Protein 4LK4 (pdb70)

Radius of gyration: 20.49 Å; Cα contacts (8 Å, |Δi|>4): 858; chains: 1; bounding box: 44×46×59 Å

Structure (mmCIF, N/CA/C/O backbone):
data_4LK4
#
_entry.id   4LK4
#
_cell.length_a   121.570
_cell.length_b   121.570
_cell.length_c   71.310
_cell.angle_alpha   90.000
_cell.angle_beta   90.000
_cell.angle_gamma   90.000
#
_symmetry.space_group_name_H-M   'P 42 21 2'
#
loop_
_entity.id
_entity.type
_entity.pdbx_description
1 polymer 'VESB protease'
2 water water
#
loop_
_atom_site.group_PDB
_atom_site.id
_atom_site.type_symbol
_atom_site.label_atom_id
_atom_site.label_alt_id
_atom_site.label_comp_id
_atom_site.label_asym_id
_atom_site.label_entity_id
_atom_site.label_seq_id
_atom_site.pdbx_PDB_ins_code
_atom_site.Cartn_x
_atom_site.Cartn_y
_atom_site.Cartn_z
_atom_site.occupancy
_atom_site.B_iso_or_equiv
_atom_site.auth_seq_id
_atom_site.auth_comp_id
_atom_site.auth_asym_id
_atom_site.auth_atom_id
_atom_site.pdbx_PDB_model_num
ATOM 1 N N . ARG A 1 10 ? 42.954 15.835 -6.683 1.00 78.29 32 ARG A N 1
ATOM 2 C CA . ARG A 1 10 ? 43.258 16.725 -5.526 1.00 77.70 32 ARG A CA 1
ATOM 3 C C . ARG A 1 10 ? 42.102 17.712 -5.326 1.00 73.26 32 ARG A C 1
ATOM 4 O O . ARG A 1 10 ? 41.891 18.624 -6.118 1.00 73.06 32 ARG A O 1
ATOM 12 N N . ILE A 1 11 ? 41.340 17.506 -4.263 1.00 70.16 33 ILE A N 1
ATOM 13 C CA . ILE A 1 11 ? 40.148 18.300 -3.999 1.00 67.65 33 ILE A CA 1
ATOM 14 C C . ILE A 1 11 ? 40.586 19.551 -3.254 1.00 65.55 33 ILE A C 1
ATOM 15 O O . ILE A 1 11 ? 40.631 19.584 -2.047 1.00 62.94 33 ILE A O 1
ATOM 20 N N . ILE A 1 12 ? 40.918 20.576 -4.008 1.00 67.41 34 ILE A N 1
ATOM 21 C CA . ILE A 1 12 ? 41.615 21.747 -3.492 1.00 68.89 34 ILE A CA 1
ATOM 22 C C . ILE A 1 12 ? 40.627 22.652 -2.758 1.00 65.40 34 ILE A C 1
ATOM 23 O O . ILE A 1 12 ? 40.899 23.142 -1.666 1.00 65.80 34 ILE A O 1
ATOM 28 N N . ASN A 1 13 ? 39.470 22.851 -3.364 1.00 63.95 35 ASN A N 1
ATOM 29 C CA . ASN A 1 13 ? 38.365 23.557 -2.729 1.00 63.21 35 ASN A CA 1
ATOM 30 C C . ASN A 1 13 ? 37.388 22.506 -2.261 1.00 60.20 35 ASN A C 1
ATOM 31 O O . ASN A 1 13 ? 37.320 21.389 -2.804 1.00 63.35 35 ASN A O 1
ATOM 36 N N . GLY A 1 14 ? 36.616 22.852 -1.258 1.00 57.58 36 GLY A N 1
ATOM 37 C CA . GLY A 1 14 ? 35.619 21.921 -0.745 1.00 54.37 36 GLY A CA 1
ATOM 38 C C . GLY A 1 14 ? 34.621 21.674 -1.839 1.00 52.92 36 GLY A C 1
ATOM 39 O O . GLY A 1 14 ? 34.426 22.526 -2.702 1.00 51.39 36 GLY A O 1
ATOM 40 N N . SER A 1 15 ? 33.962 20.522 -1.763 1.00 51.01 37 SER A N 1
ATOM 41 C CA . SER A 1 15 ? 33.103 20.064 -2.825 1.00 49.49 37 SER A CA 1
ATOM 42 C C . SER A 1 15 ? 32.113 19.041 -2.272 1.00 45.96 37 SER A C 1
ATOM 43 O O . SER A 1 15 ? 32.434 18.310 -1.348 1.00 42.59 37 SER A O 1
ATOM 46 N N . ASN A 1 16 ? 30.921 18.985 -2.862 1.00 44.59 38 ASN A N 1
ATOM 47 C CA . ASN A 1 16 ? 29.941 18.001 -2.472 1.00 43.45 38 ASN A CA 1
ATOM 48 C C . ASN A 1 16 ? 30.594 16.608 -2.521 1.00 45.06 38 ASN A C 1
ATOM 49 O O . ASN A 1 16 ? 31.185 16.240 -3.503 1.00 46.67 38 ASN A O 1
ATOM 54 N N . ALA A 1 17 ? 30.536 15.847 -1.445 1.00 46.13 39 ALA A N 1
ATOM 55 C CA . ALA A 1 17 ? 31.172 14.534 -1.447 1.00 48.64 39 ALA A CA 1
ATOM 56 C C . ALA A 1 17 ? 30.405 13.521 -2.315 1.00 52.63 39 ALA A C 1
ATOM 57 O O . ALA A 1 17 ? 29.246 13.736 -2.652 1.00 50.78 39 ALA A O 1
ATOM 59 N N . ASN A 1 18 ? 31.079 12.427 -2.665 1.00 57.88 40 ASN A N 1
ATOM 60 C CA . ASN A 1 18 ? 30.431 11.242 -3.218 1.00 62.81 40 ASN A CA 1
ATOM 61 C C . ASN A 1 18 ? 30.084 10.309 -2.053 1.00 61.77 40 ASN A C 1
ATOM 62 O O . ASN A 1 18 ? 30.983 9.859 -1.352 1.00 60.35 40 ASN A O 1
ATOM 67 N N . SER A 1 19 ? 28.797 10.021 -1.854 1.00 60.99 41 SER A N 1
ATOM 68 C CA . SER A 1 19 ? 28.305 9.413 -0.589 1.00 62.15 41 SER A CA 1
ATOM 69 C C . SER A 1 19 ? 28.721 7.976 -0.351 1.00 62.52 41 SER A C 1
ATOM 70 O O . SER A 1 19 ? 28.795 7.521 0.803 1.00 61.86 41 SER A O 1
ATOM 73 N N . ALA A 1 20 ? 28.936 7.266 -1.448 1.00 61.14 42 ALA A N 1
ATOM 74 C CA . ALA A 1 20 ? 29.398 5.915 -1.405 1.00 63.22 42 ALA A CA 1
ATOM 75 C C . ALA A 1 20 ? 30.818 5.852 -0.860 1.00 63.58 42 ALA A C 1
ATOM 76 O O . ALA A 1 20 ? 31.242 4.777 -0.423 1.00 66.80 42 ALA A O 1
ATOM 78 N N . GLU A 1 21 ? 31.550 6.971 -0.877 1.00 60.63 43 GLU A N 1
ATOM 79 C CA . GLU A 1 21 ? 32.914 7.005 -0.328 1.00 61.17 43 GLU A CA 1
ATOM 80 C C . GLU A 1 21 ? 32.917 7.302 1.168 1.00 56.84 43 GLU A C 1
ATOM 81 O O . GLU A 1 21 ? 33.959 7.216 1.832 1.00 54.81 43 GLU A O 1
ATOM 87 N N . TRP A 1 22 ? 31.752 7.652 1.707 1.00 52.53 44 TRP A N 1
ATOM 88 C CA . TRP A 1 22 ? 31.666 8.009 3.113 1.00 49.00 44 TRP A CA 1
ATOM 89 C C . TRP A 1 22 ? 30.481 7.337 3.816 1.00 47.08 44 TRP A C 1
ATOM 90 O O . TRP A 1 22 ? 29.628 8.005 4.374 1.00 43.64 44 TRP A O 1
ATOM 101 N N . PRO A 1 23 ? 30.432 5.999 3.788 1.00 49.14 45 PRO A N 1
ATOM 102 C CA . PRO A 1 23 ? 29.300 5.333 4.434 1.00 49.16 45 PRO A CA 1
ATOM 103 C C . PRO A 1 23 ? 29.388 5.380 5.955 1.00 48.27 45 PRO A C 1
ATOM 104 O O . PRO A 1 23 ? 28.354 5.238 6.629 1.00 48.89 45 PRO A O 1
ATOM 108 N N . SER A 1 24 ? 30.585 5.639 6.490 1.00 47.28 46 SER A N 1
ATOM 109 C CA . SER A 1 24 ? 30.778 5.680 7.939 1.00 46.43 46 SER A CA 1
ATOM 110 C C . SER A 1 24 ? 30.727 7.078 8.557 1.00 44.26 46 SER A C 1
ATOM 111 O O . SER A 1 24 ? 30.953 7.227 9.749 1.00 44.51 46 SER A O 1
ATOM 114 N N . ILE A 1 25 ? 30.442 8.112 7.775 1.00 42.37 47 ILE A N 1
ATOM 115 C CA . ILE A 1 25 ? 30.333 9.468 8.328 1.00 40.23 47 ILE A CA 1
ATOM 116 C C . ILE A 1 25 ? 29.137 9.562 9.270 1.00 40.49 47 ILE A C 1
ATOM 117 O O . ILE A 1 25 ? 28.161 8.820 9.136 1.00 42.46 47 ILE A O 1
ATOM 122 N N . VAL A 1 26 ? 29.186 10.486 10.209 1.00 39.71 48 VAL A N 1
ATOM 123 C CA . VAL A 1 26 ? 28.054 10.675 11.105 1.00 40.64 48 VAL A CA 1
ATOM 124 C C . VAL A 1 26 ? 27.738 12.152 11.323 1.00 39.93 48 VAL A C 1
ATOM 125 O O . VAL A 1 26 ? 28.647 12.958 11.562 1.00 39.69 48 VAL A O 1
ATOM 129 N N . ALA A 1 27 ? 26.452 12.494 11.232 1.00 39.15 49 ALA A N 1
ATOM 130 C CA . ALA A 1 27 ? 25.978 13.805 11.626 1.00 37.61 49 ALA A CA 1
ATOM 131 C C . ALA A 1 27 ? 25.390 13.735 13.023 1.00 38.51 49 ALA A C 1
ATOM 132 O O . ALA A 1 27 ? 24.583 12.858 13.347 1.00 38.05 49 ALA A O 1
ATOM 134 N N . LEU A 1 28 ? 25.809 14.661 13.856 1.00 39.68 50 LEU A N 1
ATOM 135 C CA . LEU A 1 28 ? 25.254 14.787 15.197 1.00 42.23 50 LEU A CA 1
ATOM 136 C C . LEU A 1 28 ? 24.178 15.865 15.170 1.00 42.03 50 LEU A C 1
ATOM 137 O O . LEU A 1 28 ? 24.426 17.003 14.751 1.00 40.14 50 LEU A O 1
ATOM 142 N N . VAL A 1 29 ? 22.973 15.507 15.590 1.00 43.31 51 VAL A N 1
ATOM 143 C CA . VAL A 1 29 ? 21.871 16.442 15.448 1.00 44.66 51 VAL A CA 1
ATOM 144 C C . VAL A 1 29 ? 21.081 16.482 16.723 1.00 46.98 51 VAL A C 1
ATOM 145 O O . VAL A 1 29 ? 21.011 15.486 17.438 1.00 48.47 51 VAL A O 1
ATOM 149 N N . LYS A 1 30 ? 20.493 17.642 16.983 1.00 47.91 52 LYS A N 1
ATOM 150 C CA . LYS A 1 30 ? 19.719 17.873 18.162 1.00 51.09 52 LYS A CA 1
ATOM 151 C C . LYS A 1 30 ? 18.497 16.978 18.128 1.00 49.61 52 LYS A C 1
ATOM 152 O O . LYS A 1 30 ? 17.827 16.885 17.107 1.00 46.71 52 LYS A O 1
ATOM 158 N N . ARG A 1 31 ? 18.213 16.322 19.259 1.00 49.95 53 ARG A N 1
ATOM 159 C CA . ARG A 1 31 ? 17.095 15.414 19.342 1.00 49.71 53 ARG A CA 1
ATOM 160 C C . ARG A 1 31 ? 15.773 16.134 19.180 1.00 50.89 53 ARG A C 1
ATOM 161 O O . ARG A 1 31 ? 15.562 17.202 19.760 1.00 50.88 53 ARG A O 1
ATOM 169 N N . GLY A 1 32 ? 14.875 15.521 18.406 1.00 52.18 54 GLY A N 1
ATOM 170 C CA . GLY A 1 32 ? 13.529 16.066 18.170 1.00 53.51 54 GLY A CA 1
ATOM 171 C C . GLY A 1 32 ? 13.509 17.13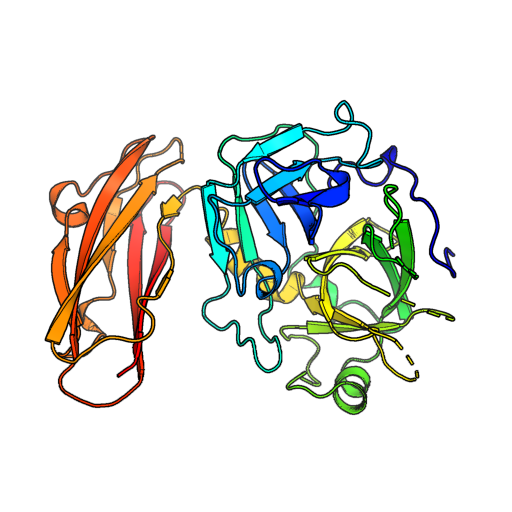4 17.085 1.00 53.22 54 GLY A C 1
ATOM 172 O O . GLY A 1 32 ? 12.452 17.650 16.744 1.00 55.52 54 GLY A O 1
ATOM 173 N N . ALA A 1 33 ? 14.670 17.492 16.544 1.00 50.94 55 ALA A N 1
ATOM 174 C CA . ALA A 1 33 ? 14.712 18.491 15.492 1.00 50.91 55 ALA A CA 1
ATOM 175 C C . ALA A 1 33 ? 14.955 17.909 14.066 1.00 49.02 55 ALA A C 1
ATOM 176 O O . ALA A 1 33 ? 15.441 16.795 13.881 1.00 47.33 55 ALA A O 1
ATOM 178 N N . ASP A 1 34 ? 14.545 18.683 13.072 1.00 51.50 56 ASP A N 1
ATOM 179 C CA . ASP A 1 34 ? 14.840 18.417 11.677 1.00 52.33 56 ASP A CA 1
ATOM 180 C C . ASP A 1 34 ? 16.366 18.249 11.539 1.00 48.94 56 ASP A C 1
ATOM 181 O O . ASP A 1 34 ? 17.145 18.976 12.152 1.00 46.66 56 ASP A O 1
ATOM 186 N N . ALA A 1 35 ? 16.788 17.261 10.760 1.00 48.37 57 ALA A N 1
ATOM 187 C CA . ALA A 1 35 ? 18.218 16.888 10.689 1.00 47.36 57 ALA A CA 1
ATOM 188 C C . ALA A 1 35 ? 19.097 18.032 10.199 1.00 46.46 57 ALA A C 1
ATOM 189 O O . ALA A 1 35 ? 20.148 18.270 10.758 1.00 46.80 57 ALA A O 1
ATOM 191 N N . TYR A 1 36 ? 18.637 18.740 9.169 1.00 46.66 58 TYR A N 1
ATOM 192 C CA . TYR A 1 36 ? 19.376 19.859 8.592 1.00 46.05 58 TYR A CA 1
ATOM 193 C C . TYR A 1 36 ? 19.454 21.054 9.552 1.00 47.17 58 TYR A C 1
ATOM 194 O O . TYR A 1 36 ? 20.540 21.588 9.762 1.00 49.03 58 TYR A O 1
ATOM 203 N N . GLN A 1 37 ? 18.317 21.476 10.105 1.00 48.89 59 GLN A N 1
ATOM 204 C CA . GLN A 1 37 ? 18.273 22.594 11.072 1.00 51.71 59 GLN A CA 1
ATOM 205 C C . GLN A 1 37 ? 19.041 22.274 12.361 1.00 50.54 59 GLN A C 1
ATOM 206 O O . GLN A 1 37 ? 19.655 23.157 12.944 1.00 50.95 59 GLN A O 1
ATOM 212 N N . GLY A 1 38 ? 18.987 21.017 12.802 1.00 48.26 60 GLY A N 1
ATOM 213 C CA . GLY A 1 38 ? 19.531 20.620 14.088 1.00 47.68 60 GLY A CA 1
ATOM 214 C C . GLY A 1 38 ? 20.960 20.108 14.053 1.00 46.24 60 GLY A C 1
ATOM 215 O O . GLY A 1 38 ? 21.524 19.802 15.085 1.00 43.98 60 GLY A O 1
ATOM 216 N N . GLN A 1 39 ? 21.563 19.979 12.872 1.00 46.98 61 GLN A N 1
ATOM 217 C CA . GLN A 1 39 ? 22.911 19.407 12.812 1.00 45.31 61 GLN A CA 1
ATOM 218 C C . GLN A 1 39 ? 23.867 20.350 13.534 1.00 43.42 61 GLN A C 1
ATOM 219 O O . GLN A 1 39 ? 23.793 21.533 13.326 1.00 43.36 61 GLN A O 1
ATOM 225 N N . PHE A 1 40 ? 24.737 19.846 14.396 1.00 41.45 62 PHE A N 1
ATOM 226 C CA . PHE A 1 40 ? 25.730 20.727 15.048 1.00 40.48 62 PHE A CA 1
ATOM 227 C C . PHE A 1 40 ? 27.154 20.190 15.020 1.00 40.57 62 PHE A C 1
ATOM 228 O O . PHE A 1 40 ? 28.070 20.923 15.300 1.00 43.38 62 PHE A O 1
ATOM 236 N N . CYS A 1 41 ? 27.365 18.926 14.713 1.00 41.48 63 CYS A N 1
ATOM 237 C CA . CYS A 1 41 ? 28.738 18.396 14.658 1.00 44.55 63 CYS A CA 1
ATOM 238 C C . CYS A 1 41 ? 28.801 17.236 13.695 1.00 41.83 63 CYS A C 1
ATOM 239 O O . CYS A 1 41 ? 27.781 16.785 13.210 1.00 40.86 63 CYS A O 1
ATOM 242 N N . GLY A 1 42 ? 30.016 16.760 13.454 1.00 39.74 64 GLY A N 1
ATOM 243 C CA . GLY A 1 42 ? 30.229 15.535 12.758 1.00 39.91 64 GLY A CA 1
ATOM 244 C C . GLY A 1 42 ? 30.809 14.438 13.627 1.00 40.60 64 GLY A C 1
ATOM 245 O O . GLY A 1 42 ? 31.121 14.640 14.812 1.00 41.33 64 GLY A O 1
ATOM 246 N N . GLY A 1 43 ? 30.917 13.250 13.035 1.00 39.52 65 GLY A N 1
ATOM 247 C CA . GLY A 1 43 ? 31.448 12.102 13.734 1.00 39.45 65 GLY A CA 1
ATOM 248 C C . GLY A 1 43 ? 31.741 11.005 12.754 1.00 39.04 65 GLY A C 1
ATOM 249 O O . GLY A 1 43 ? 31.526 11.168 11.555 1.00 38.39 65 GLY A O 1
ATOM 250 N N . SER A 1 44 ? 32.262 9.906 13.278 1.00 39.54 66 SER A N 1
ATOM 251 C CA . SER A 1 44 ? 32.514 8.707 12.504 1.00 40.33 66 SER A CA 1
ATOM 252 C C . SER A 1 44 ? 31.969 7.506 13.268 1.00 40.79 66 SER A C 1
ATOM 253 O O . SER A 1 44 ? 31.934 7.520 14.501 1.00 43.55 66 SER A O 1
ATOM 256 N N . PHE A 1 45 ? 31.495 6.490 12.554 1.00 41.37 67 PHE A N 1
ATOM 257 C CA . PHE A 1 45 ? 30.872 5.331 13.188 1.00 42.29 67 PHE A CA 1
ATOM 258 C C . PHE A 1 45 ? 31.922 4.250 13.407 1.00 43.16 67 PHE A C 1
ATOM 259 O O . PHE A 1 45 ? 32.565 3.854 12.442 1.00 43.92 67 PHE A O 1
ATOM 267 N N . LEU A 1 46 ? 32.121 3.792 14.647 1.00 43.32 68 LEU A N 1
ATOM 268 C CA . LEU A 1 46 ? 33.196 2.806 14.923 1.00 44.46 68 LEU A CA 1
ATOM 269 C C . LEU A 1 46 ? 32.723 1.360 14.879 1.00 47.08 68 LEU A C 1
ATOM 270 O O . LEU A 1 46 ? 33.531 0.436 14.907 1.00 47.86 68 LEU A O 1
ATOM 275 N N . GLY A 1 47 ? 31.412 1.160 14.797 1.00 48.71 69 GLY A N 1
ATOM 276 C CA . GLY A 1 47 ? 30.834 -0.186 14.820 1.00 50.83 69 GLY A CA 1
ATOM 277 C C . GLY A 1 47 ? 30.006 -0.359 16.086 1.00 51.71 69 GLY A C 1
ATOM 278 O O . GLY A 1 47 ? 30.227 0.330 17.112 1.00 50.46 69 GLY A O 1
ATOM 279 N N . GLY A 1 48 ? 29.033 -1.264 16.006 1.00 52.90 70 GLY A N 1
ATOM 280 C CA . GLY A 1 48 ? 28.187 -1.576 17.148 1.00 53.22 70 GLY A C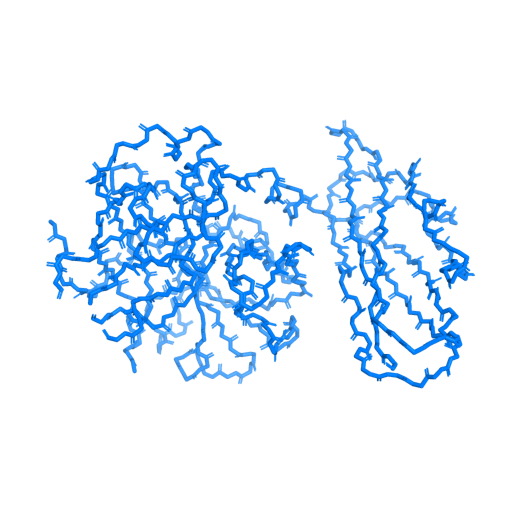A 1
ATOM 281 C C . GLY A 1 48 ? 27.384 -0.366 17.478 1.00 51.11 70 GLY A C 1
ATOM 282 O O . GLY A 1 48 ? 26.642 0.095 16.664 1.00 50.87 70 GLY A O 1
ATOM 283 N N . ARG A 1 49 ? 27.562 0.171 18.666 1.00 51.42 71 ARG A N 1
ATOM 284 C CA . ARG A 1 49 ? 26.798 1.330 19.078 1.00 51.26 71 ARG A CA 1
ATOM 285 C C . ARG A 1 49 ? 27.684 2.547 19.374 1.00 49.20 71 ARG A C 1
ATOM 286 O O . ARG A 1 49 ? 27.284 3.419 20.126 1.00 48.96 71 ARG A O 1
ATOM 294 N N . TYR A 1 50 ? 28.849 2.651 18.731 1.00 47.88 72 TYR A N 1
ATOM 295 C CA . TYR A 1 50 ? 29.772 3.720 19.074 1.00 45.74 72 TYR A CA 1
ATOM 296 C C . TYR A 1 50 ? 30.141 4.639 17.935 1.00 44.43 72 TYR A C 1
ATOM 297 O O . TYR A 1 50 ? 30.419 4.207 16.817 1.00 44.82 72 TYR A O 1
ATOM 306 N N . VAL A 1 51 ? 30.175 5.924 18.268 1.00 43.11 73 VAL A N 1
ATOM 307 C CA . VAL A 1 51 ? 30.550 6.990 17.372 1.00 41.78 73 VAL A CA 1
ATOM 308 C C . VAL A 1 51 ? 31.708 7.785 17.976 1.00 40.57 73 VAL A C 1
ATOM 309 O O . VAL A 1 51 ? 31.731 8.054 19.175 1.00 41.16 73 VAL A O 1
ATOM 313 N N . LEU A 1 52 ? 32.661 8.159 17.137 1.00 39.58 74 LEU A N 1
ATOM 314 C CA . LEU A 1 52 ? 33.840 8.918 17.542 1.00 38.15 74 LEU A CA 1
ATOM 315 C C . LEU A 1 52 ? 33.633 10.345 17.109 1.00 37.58 74 LEU A C 1
ATOM 316 O O . LEU A 1 52 ? 33.175 10.604 15.976 1.00 37.20 74 LEU A O 1
ATOM 321 N N . THR A 1 53 ? 33.938 11.277 17.998 1.00 38.36 75 THR A N 1
ATOM 322 C CA . THR A 1 53 ? 33.705 12.686 17.725 1.00 38.06 75 THR A CA 1
ATOM 323 C C . THR A 1 53 ? 34.583 13.528 18.630 1.00 37.73 75 THR A C 1
ATOM 324 O O . THR A 1 53 ? 35.461 12.995 19.284 1.00 38.67 75 THR A O 1
ATOM 328 N N . ALA A 1 54 ? 34.352 14.830 18.668 1.00 38.40 76 ALA A N 1
ATOM 329 C CA . ALA A 1 54 ? 35.173 15.769 19.416 1.00 39.66 76 ALA A CA 1
ATOM 330 C C . ALA A 1 54 ? 34.505 16.030 20.762 1.00 40.97 76 ALA A C 1
ATOM 331 O O . ALA A 1 54 ? 33.285 16.065 20.835 1.00 42.77 76 ALA A O 1
ATOM 333 N N . ALA A 1 55 ? 35.261 16.197 21.845 1.00 41.91 77 ALA A N 1
ATOM 334 C CA . ALA A 1 55 ? 34.589 16.446 23.151 1.00 41.64 77 ALA A CA 1
ATOM 335 C C . ALA A 1 55 ? 33.900 17.793 23.217 1.00 42.33 77 ALA A C 1
ATOM 336 O O . ALA A 1 55 ? 32.840 17.921 23.833 1.00 41.86 77 ALA A O 1
ATOM 338 N N . HIS A 1 56 ? 34.474 18.816 22.605 1.00 42.98 78 HIS A N 1
ATOM 339 C CA . HIS A 1 56 ? 33.864 20.129 22.779 1.00 45.72 78 HIS A CA 1
ATOM 340 C C . HIS A 1 56 ? 32.488 20.287 22.104 1.00 45.81 78 HIS A C 1
ATOM 341 O O . HIS A 1 56 ? 31.760 21.197 22.438 1.00 48.56 78 HIS A O 1
ATOM 348 N N . CYS A 1 57 ? 32.123 19.399 21.187 1.00 45.95 79 CYS A N 1
ATOM 349 C CA . CYS A 1 57 ? 30.743 19.327 20.672 1.00 46.49 79 CYS A CA 1
ATOM 350 C C . CYS A 1 57 ? 29.703 19.201 21.795 1.00 46.55 79 CYS A C 1
ATOM 351 O O . CYS A 1 57 ? 28.514 19.483 21.589 1.00 46.76 79 CYS A O 1
ATOM 354 N N . PHE A 1 58 ? 30.128 18.739 22.971 1.00 46.29 80 PHE A N 1
ATOM 355 C CA . PHE A 1 58 ? 29.204 18.543 24.071 1.00 47.16 80 PHE A CA 1
ATOM 356 C C . PHE A 1 58 ? 29.452 19.449 25.259 1.00 49.25 80 PHE A C 1
ATOM 357 O O . PHE A 1 58 ? 28.890 19.207 26.299 1.00 49.23 80 PHE A O 1
ATOM 365 N N . ASP A 1 59 ? 30.243 20.517 25.110 1.00 52.52 81 ASP A N 1
ATOM 366 C CA . ASP A 1 59 ? 30.447 21.466 26.230 1.00 54.47 81 ASP A CA 1
ATOM 367 C C . ASP A 1 59 ? 29.109 21.827 26.885 1.00 56.33 81 ASP A C 1
ATOM 368 O O . ASP A 1 59 ? 29.000 21.896 28.124 1.00 60.22 81 ASP A O 1
ATOM 373 N N . SER A 1 60 ? 28.070 22.005 26.079 1.00 57.58 82 SER A N 1
ATOM 374 C CA . SER A 1 60 ? 26.784 22.495 26.612 1.00 63.56 82 SER A CA 1
ATOM 375 C C . SER A 1 60 ? 25.581 21.607 26.308 1.00 59.40 82 SER A C 1
ATOM 376 O O . SER A 1 60 ? 24.456 22.092 26.220 1.00 61.14 82 SER A O 1
ATOM 379 N N . ARG A 1 61 ? 25.827 20.314 26.140 1.00 55.80 83 ARG A N 1
ATOM 380 C CA . ARG A 1 61 ? 24.809 19.359 25.727 1.00 55.26 83 ARG A CA 1
ATOM 381 C C . ARG A 1 61 ? 25.064 18.066 26.436 1.00 55.64 83 ARG A C 1
ATOM 382 O O . ARG A 1 61 ? 26.211 17.761 26.781 1.00 55.28 83 ARG A O 1
ATOM 390 N N . SER A 1 62 ? 24.011 17.276 26.599 1.00 56.42 84 SER A N 1
ATOM 391 C CA . SER A 1 62 ? 24.175 15.914 27.069 1.00 58.19 84 SER A CA 1
ATOM 392 C C . SER A 1 62 ? 23.383 14.907 26.233 1.00 56.80 84 SER A C 1
ATOM 393 O O . SER A 1 62 ? 22.611 15.257 25.345 1.00 57.53 84 SER A O 1
ATOM 396 N N . ALA A 1 63 ? 23.631 13.647 26.535 1.00 56.2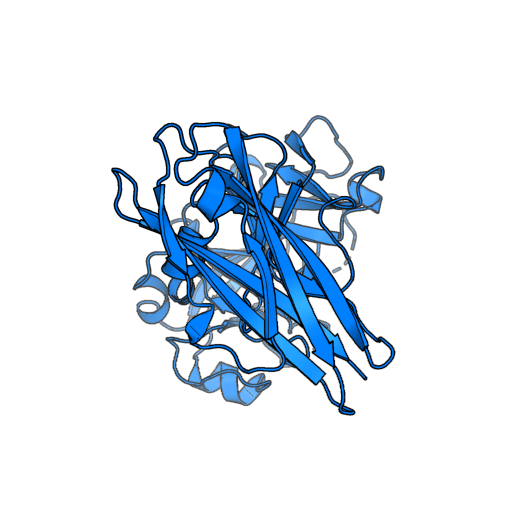6 85 ALA A N 1
ATOM 397 C CA . ALA A 1 63 ? 23.167 12.527 25.756 1.00 56.39 85 ALA A CA 1
ATOM 398 C C . ALA A 1 63 ? 21.722 12.646 25.306 1.00 55.98 85 ALA A C 1
ATOM 399 O O . ALA A 1 63 ? 21.442 12.492 24.118 1.00 54.63 85 ALA A O 1
ATOM 401 N N . ALA A 1 64 ? 20.818 12.960 26.239 1.00 56.14 86 ALA A N 1
ATOM 402 C CA . ALA A 1 64 ? 19.361 12.924 25.955 1.00 57.26 86 ALA A CA 1
ATOM 403 C C . ALA A 1 64 ? 18.883 13.987 24.971 1.00 55.24 86 ALA A C 1
ATOM 404 O O . ALA A 1 64 ? 17.751 13.922 24.506 1.00 55.93 86 ALA A O 1
ATOM 406 N N . SER A 1 65 ? 19.725 14.963 24.669 1.00 53.99 87 SER A N 1
ATOM 407 C CA . SER A 1 65 ? 19.381 15.963 23.684 1.00 55.67 87 SER A CA 1
ATOM 408 C C . SER A 1 65 ? 20.069 15.687 22.324 1.00 53.03 87 SER A C 1
ATOM 409 O O . SER A 1 65 ? 20.081 16.563 21.425 1.00 52.09 87 SER A O 1
ATOM 412 N N . VAL A 1 66 ? 20.625 14.487 22.150 1.00 51.27 88 VAL A N 1
ATOM 413 C CA . VAL A 1 66 ? 21.436 14.213 20.947 1.00 49.29 88 VAL A CA 1
ATOM 414 C C . VAL A 1 66 ? 21.061 12.938 20.217 1.00 48.11 88 VAL A C 1
ATOM 415 O O . VAL A 1 66 ? 20.931 11.883 20.835 1.00 48.01 88 VAL A O 1
ATOM 419 N N . ASP A 1 67 ? 20.887 13.068 18.898 1.00 47.01 89 ASP A N 1
ATOM 420 C CA . ASP A 1 67 ? 20.795 11.941 17.980 1.00 46.49 89 ASP A CA 1
ATOM 421 C C . ASP A 1 67 ? 22.020 11.940 17.093 1.00 44.69 89 ASP A C 1
ATOM 422 O O . ASP A 1 67 ? 22.698 12.955 16.952 1.00 43.84 89 ASP A O 1
ATOM 427 N N . VAL A 1 68 ? 22.279 10.795 16.468 1.00 43.89 90 VAL A N 1
ATOM 428 C CA . VAL A 1 68 ? 23.265 10.705 15.421 1.00 42.98 90 VAL A CA 1
ATOM 429 C C . VAL A 1 68 ? 22.597 10.136 14.186 1.00 42.81 90 VAL A C 1
ATOM 430 O O . VAL A 1 68 ? 21.592 9.419 14.277 1.00 44.47 90 VAL A O 1
ATOM 434 N N . ILE A 1 69 ? 23.168 10.471 13.041 1.00 41.69 91 ILE A N 1
ATOM 435 C CA . ILE A 1 69 ? 22.713 9.938 11.739 1.00 42.43 91 ILE A CA 1
ATOM 436 C C . ILE A 1 69 ? 23.916 9.366 11.037 1.00 40.77 91 ILE A C 1
ATOM 437 O O . ILE A 1 69 ? 24.769 10.115 10.581 1.00 39.10 91 ILE A O 1
ATOM 442 N N . ILE A 1 70 ? 23.979 8.040 11.013 1.00 41.03 92 ILE A N 1
ATOM 443 C CA . ILE A 1 70 ? 25.109 7.290 10.472 1.00 41.42 92 ILE A CA 1
ATOM 444 C C . ILE A 1 70 ? 24.876 7.153 8.984 1.00 41.47 92 ILE A C 1
ATOM 445 O O . ILE A 1 70 ? 23.796 6.769 8.562 1.00 42.28 92 ILE A O 1
ATOM 450 N N . GLY A 1 71 ? 25.890 7.448 8.189 1.00 41.39 93 GLY A N 1
ATOM 451 C CA . GLY A 1 71 ? 25.750 7.358 6.715 1.00 42.45 93 GLY A CA 1
ATOM 452 C C . GLY A 1 71 ? 24.870 8.474 6.211 1.00 42.69 93 GLY A C 1
ATOM 453 O O . GLY A 1 71 ? 24.254 8.366 5.182 1.00 43.20 93 GLY A O 1
ATOM 454 N N . ALA A 1 72 ? 24.795 9.566 6.967 1.00 43.29 94 ALA A N 1
ATOM 455 C CA . ALA A 1 72 ? 24.058 10.759 6.515 1.00 43.80 94 ALA A CA 1
ATOM 456 C C . ALA A 1 72 ? 24.764 11.305 5.286 1.00 42.68 94 ALA A C 1
ATOM 457 O O . ALA A 1 72 ? 25.969 11.127 5.154 1.00 43.84 94 ALA A O 1
ATOM 459 N N . TYR A 1 73 ? 24.028 11.953 4.396 1.00 42.20 95 TYR A N 1
ATOM 460 C CA . TYR A 1 73 ? 24.633 12.626 3.258 1.00 41.20 95 TYR A CA 1
ATOM 461 C C . TYR A 1 73 ? 23.922 13.937 2.929 1.00 40.94 95 TYR A C 1
ATOM 462 O O . TYR A 1 73 ? 24.493 15.001 3.100 1.00 42.42 95 TYR A O 1
ATOM 471 N N . ASP A 1 74 ? 22.691 13.868 2.455 1.00 42.01 96 ASP A N 1
ATOM 472 C CA . ASP A 1 74 ? 21.821 15.060 2.277 1.00 42.23 96 ASP A CA 1
ATOM 473 C C . ASP A 1 74 ? 20.974 15.154 3.530 1.00 42.97 96 ASP A C 1
ATOM 474 O O . ASP A 1 74 ? 20.065 14.334 3.746 1.00 44.51 96 ASP A O 1
ATOM 479 N N . LEU A 1 75 ? 21.261 16.137 4.376 1.00 41.71 97 LEU A N 1
ATOM 480 C CA . LEU A 1 75 ? 20.577 16.175 5.673 1.00 42.54 97 LEU A CA 1
ATOM 481 C C . LEU A 1 75 ? 19.059 16.341 5.545 1.00 43.55 97 LEU A C 1
ATOM 482 O O . LEU A 1 75 ? 18.340 15.979 6.462 1.00 45.04 97 LEU A O 1
ATOM 487 N N . ASN A 1 76 ? 18.584 16.869 4.421 1.00 44.03 98 ASN A N 1
ATOM 488 C CA . ASN A 1 76 ? 17.155 16.999 4.171 1.00 46.34 98 ASN A CA 1
ATOM 489 C C . ASN A 1 76 ? 16.454 15.720 3.687 1.00 47.57 98 ASN A C 1
ATOM 490 O O . ASN A 1 76 ? 15.248 15.734 3.418 1.00 47.91 98 ASN A O 1
ATOM 495 N N . ASN A 1 77 ? 17.206 14.638 3.540 1.00 47.79 99 ASN A N 1
ATOM 496 C CA . ASN A 1 77 ? 16.664 13.409 3.027 1.00 50.66 99 ASN A CA 1
ATOM 497 C C . ASN A 1 77 ? 16.686 12.383 4.133 1.00 52.70 99 ASN A C 1
ATOM 498 O O . ASN A 1 77 ? 17.695 11.687 4.309 1.00 52.39 99 ASN A O 1
ATOM 503 N N . SER A 1 78 ? 15.584 12.272 4.874 1.00 55.86 100 SER A N 1
ATOM 504 C CA . SER A 1 78 ? 15.551 11.396 6.051 1.00 58.09 100 SER A CA 1
ATOM 505 C C . SER A 1 78 ? 15.588 9.895 5.717 1.00 59.34 100 SER A C 1
ATOM 506 O O . SER A 1 78 ? 15.671 9.080 6.595 1.00 62.93 100 SER A O 1
ATOM 509 N N . SER A 1 79 ? 15.570 9.528 4.454 1.00 62.13 101 SER A N 1
ATOM 510 C CA . SER A 1 79 ? 15.774 8.131 4.073 1.00 64.35 101 SER A CA 1
ATOM 511 C C . SER A 1 79 ? 17.255 7.738 3.876 1.00 63.53 101 SER A C 1
ATOM 512 O O . SER A 1 79 ? 17.551 6.573 3.596 1.00 66.68 101 SER A O 1
ATOM 515 N N . GLN A 1 80 ? 18.174 8.698 3.941 1.00 60.65 102 GLN A N 1
ATOM 516 C CA . GLN A 1 80 ? 19.604 8.387 3.854 1.00 59.59 102 GLN A CA 1
ATOM 517 C C . GLN A 1 80 ? 20.142 8.238 5.267 1.00 58.70 102 GLN A C 1
ATOM 518 O O . GLN A 1 80 ? 19.989 9.149 6.069 1.00 61.41 102 GLN A O 1
ATOM 524 N N . GLY A 1 81 ? 20.764 7.106 5.569 1.00 57.79 103 GLY A N 1
ATOM 525 C CA . GLY A 1 81 ? 21.349 6.854 6.894 1.00 57.83 103 GLY A CA 1
ATOM 526 C C . GLY A 1 81 ? 20.375 6.487 8.017 1.00 57.99 103 GLY A C 1
ATOM 527 O O . GLY A 1 81 ? 19.169 6.684 7.880 1.00 60.78 103 GLY A O 1
ATOM 528 N N . GLU A 1 82 ? 20.913 5.978 9.129 1.00 55.70 104 GLU A N 1
ATOM 529 C CA . GLU A 1 82 ? 20.111 5.586 10.284 1.00 56.74 104 GLU A CA 1
ATOM 530 C C . GLU A 1 82 ? 20.211 6.644 11.354 1.00 51.74 104 GLU A C 1
ATOM 531 O O . GLU A 1 82 ? 21.298 6.950 11.832 1.00 48.86 104 GLU A O 1
ATOM 537 N N . ARG A 1 83 ? 19.071 7.191 11.738 1.00 49.78 105 ARG A N 1
ATOM 538 C CA . ARG A 1 83 ? 19.020 8.141 12.836 1.00 49.36 105 ARG A CA 1
ATOM 539 C C . ARG A 1 83 ? 18.813 7.373 14.122 1.00 49.14 105 ARG A C 1
ATOM 540 O O . ARG A 1 83 ? 17.854 6.622 14.228 1.00 49.95 105 ARG A O 1
ATOM 548 N N . ILE A 1 84 ? 19.725 7.546 15.076 1.00 47.76 106 ILE A N 1
ATOM 549 C CA . ILE A 1 84 ? 19.695 6.789 16.326 1.00 48.30 106 ILE A CA 1
ATOM 550 C C . ILE A 1 84 ? 19.953 7.710 17.536 1.00 47.00 106 ILE A C 1
ATOM 551 O O . ILE A 1 84 ? 20.811 8.586 17.499 1.00 45.27 106 ILE A O 1
ATOM 556 N N . ALA A 1 85 ? 19.259 7.475 18.633 1.00 47.48 107 ALA A N 1
ATOM 557 C CA . ALA A 1 85 ? 19.482 8.293 19.832 1.00 47.92 107 ALA A CA 1
ATOM 558 C C . ALA A 1 85 ? 20.801 7.985 20.536 1.00 47.19 107 ALA A C 1
ATOM 559 O O . ALA A 1 85 ? 21.255 6.840 20.581 1.00 47.36 107 ALA A O 1
ATOM 561 N N . ALA A 1 86 ? 21.400 9.025 21.094 1.00 46.14 108 ALA A N 1
ATOM 562 C CA . ALA A 1 86 ? 22.533 8.856 21.963 1.00 46.99 108 ALA A CA 1
ATOM 563 C C . ALA A 1 86 ? 22.002 8.402 23.322 1.00 50.19 108 ALA A C 1
ATOM 564 O O . ALA A 1 86 ? 20.910 8.824 23.741 1.00 51.10 108 ALA A O 1
ATOM 566 N N . GLN A 1 87 ? 22.721 7.517 23.998 1.00 50.83 109 GLN A N 1
ATOM 567 C CA . GLN A 1 87 ? 22.347 7.218 25.368 1.00 54.16 109 GLN A CA 1
ATOM 568 C C . GLN A 1 87 ? 23.446 7.551 26.364 1.00 53.67 109 GLN A C 1
ATOM 569 O O . GLN A 1 87 ? 23.126 7.945 27.485 1.00 58.17 109 GLN A O 1
ATOM 575 N N . LYS A 1 88 ? 24.717 7.425 25.986 1.00 50.56 110 LYS A N 1
ATOM 576 C CA . LYS A 1 88 ? 25.803 7.920 26.837 1.00 49.52 110 LYS A CA 1
ATOM 577 C C . LYS A 1 88 ? 26.889 8.649 26.056 1.00 46.62 110 LYS A C 1
ATOM 578 O O . LYS A 1 88 ? 27.153 8.366 24.892 1.00 46.57 110 LYS A O 1
ATOM 584 N N . ILE A 1 89 ? 27.537 9.577 26.728 1.00 45.33 111 ILE A N 1
ATOM 585 C CA . ILE A 1 89 ? 28.678 10.278 26.214 1.00 44.72 111 ILE A CA 1
ATOM 586 C C . ILE A 1 89 ? 29.882 10.063 27.155 1.00 44.45 111 ILE A C 1
ATOM 587 O O . ILE A 1 89 ? 29.757 10.182 28.366 1.00 44.74 111 ILE A O 1
ATOM 592 N N . TYR A 1 90 ? 31.026 9.691 26.582 1.00 43.25 112 TYR A N 1
ATOM 593 C CA . TYR A 1 90 ? 32.278 9.628 27.322 1.00 44.99 112 TYR A CA 1
ATOM 594 C C . TYR A 1 90 ? 33.212 10.669 26.737 1.00 44.81 112 TYR A C 1
ATOM 595 O O . TYR A 1 90 ? 33.508 10.627 25.553 1.00 45.86 112 TYR A O 1
ATOM 604 N N . ARG A 1 91 ? 33.643 11.625 27.545 1.00 45.20 113 ARG A N 1
ATOM 605 C CA . ARG A 1 91 ? 34.641 12.582 27.094 1.00 45.33 113 ARG A CA 1
ATOM 606 C C . ARG A 1 91 ? 35.958 12.298 27.757 1.00 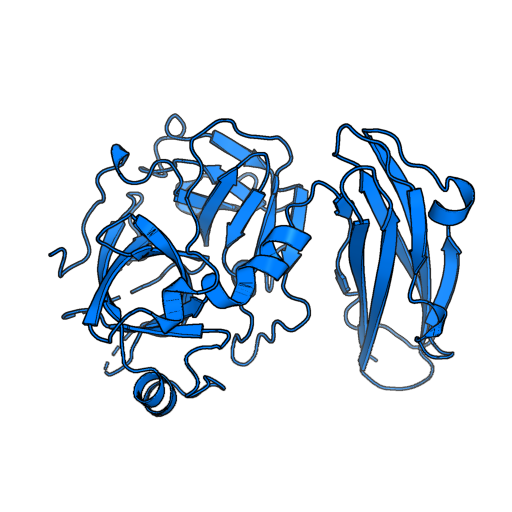45.22 113 ARG A C 1
ATOM 607 O O . ARG A 1 91 ? 35.996 11.738 28.840 1.00 46.68 113 ARG A O 1
ATOM 615 N N . HIS A 1 92 ? 37.058 12.709 27.148 1.00 44.37 114 HIS A N 1
ATOM 616 C CA . HIS A 1 92 ? 38.336 12.499 27.791 1.00 44.37 114 HIS A CA 1
ATOM 617 C C . HIS A 1 92 ? 38.350 13.250 29.104 1.00 45.31 114 HIS A C 1
ATOM 618 O O . HIS A 1 92 ? 37.968 14.400 29.160 1.00 45.35 114 HIS A O 1
ATOM 625 N N . LEU A 1 93 ? 38.775 12.601 30.175 1.00 47.43 115 LEU A N 1
ATOM 626 C CA . LEU A 1 93 ? 38.730 13.221 31.491 1.00 48.68 115 LEU A CA 1
ATOM 627 C C . LEU A 1 93 ? 39.823 14.287 31.679 1.00 50.14 115 LEU A C 1
ATOM 628 O O . LEU A 1 93 ? 39.747 15.088 32.620 1.00 51.01 115 LEU A O 1
ATOM 633 N N . SER A 1 94 ? 40.810 14.296 30.776 1.00 50.21 116 SER A N 1
ATOM 634 C CA . SER A 1 94 ? 41.810 15.372 30.665 1.00 51.24 116 SER A CA 1
ATOM 635 C C . SER A 1 94 ? 41.461 16.418 29.581 1.00 49.48 116 SER A C 1
ATOM 636 O O . SER A 1 94 ? 42.246 17.324 29.305 1.00 49.87 116 SER A O 1
ATOM 639 N N . TYR A 1 95 ? 40.281 16.315 28.984 1.00 47.87 117 TYR A N 1
ATOM 640 C CA . TYR A 1 95 ? 39.794 17.373 28.093 1.00 47.17 117 TYR A CA 1
ATOM 641 C C . TYR A 1 95 ? 39.800 18.674 28.854 1.00 49.00 117 TYR A C 1
ATOM 642 O O . TYR A 1 95 ? 39.334 18.732 29.999 1.00 49.84 117 TYR A O 1
ATOM 651 N N . SER A 1 96 ? 40.383 19.694 28.252 1.00 50.56 118 SER A N 1
ATOM 652 C CA . SER A 1 96 ? 40.342 21.047 28.802 1.00 55.93 118 SER A CA 1
ATOM 653 C C . SER A 1 96 ? 39.733 21.937 27.729 1.00 55.58 118 SER A C 1
ATOM 654 O O . SER A 1 96 ? 40.283 22.054 26.631 1.00 56.07 118 SER A O 1
ATOM 657 N N . PRO A 1 97 ? 38.606 22.566 28.034 1.00 56.22 119 PRO A N 1
ATOM 658 C CA . PRO A 1 97 ? 37.959 23.420 27.059 1.00 55.80 119 PRO A CA 1
ATOM 659 C C . PRO A 1 97 ? 38.713 24.716 26.767 1.00 57.14 119 PRO A C 1
ATOM 660 O O . PRO A 1 97 ? 38.442 25.323 25.759 1.00 59.19 119 PRO A O 1
ATOM 664 N N . SER A 1 98 ? 39.645 25.156 27.601 1.00 59.72 120 SER A N 1
ATOM 665 C CA . SER A 1 98 ? 40.279 26.459 27.328 1.00 62.28 120 SER A CA 1
ATOM 666 C C . SER A 1 98 ? 41.090 26.393 26.033 1.00 62.55 120 SER A C 1
ATOM 667 O O . SER A 1 98 ? 40.903 27.227 25.151 1.00 62.76 120 SER A O 1
ATOM 670 N N . ASN A 1 99 ? 41.949 25.384 25.909 1.00 62.04 121 ASN A N 1
ATOM 671 C CA . ASN A 1 99 ? 42.791 25.223 24.717 1.00 59.67 121 ASN A CA 1
ATOM 672 C C . ASN A 1 99 ? 42.510 23.921 23.955 1.00 55.92 121 ASN A C 1
ATOM 673 O O . ASN A 1 99 ? 43.269 23.516 23.077 1.00 57.31 121 ASN A O 1
ATOM 678 N N . LEU A 1 100 ? 41.399 23.287 24.292 1.00 52.09 122 LEU A N 1
ATOM 679 C CA . LEU A 1 100 ? 40.912 22.101 23.618 1.00 49.22 122 LEU A CA 1
ATOM 680 C C . LEU A 1 100 ? 41.912 20.952 23.452 1.00 49.13 122 LEU A C 1
ATOM 681 O O . LEU A 1 100 ? 41.840 20.220 22.464 1.00 48.08 122 LEU A O 1
ATOM 686 N N . LEU A 1 101 ? 42.818 20.760 24.399 1.00 49.38 123 LEU A N 1
ATOM 687 C CA . LEU A 1 101 ? 43.579 19.517 24.413 1.00 50.11 123 LEU A CA 1
ATOM 688 C C . LEU A 1 101 ? 42.711 18.316 24.823 1.00 47.25 123 LEU A C 1
ATOM 689 O O . LEU A 1 101 ? 41.759 18.433 25.579 1.00 47.27 123 LEU A O 1
ATOM 694 N N . ASN A 1 102 ? 43.086 17.164 24.300 1.00 45.49 124 ASN A N 1
ATOM 695 C CA . ASN A 1 102 ? 42.398 15.917 24.495 1.00 44.54 124 ASN A CA 1
ATOM 696 C C . ASN A 1 102 ? 40.955 16.039 24.102 1.00 42.56 124 ASN A C 1
ATOM 697 O O . ASN A 1 102 ? 40.072 15.580 24.809 1.00 41.80 124 ASN A O 1
ATOM 702 N N . ASP A 1 103 ? 40.740 16.649 22.941 1.00 41.79 125 ASP A N 1
ATOM 703 C CA . ASP A 1 103 ? 39.411 16.951 22.457 1.00 41.41 125 ASP A CA 1
ATOM 704 C C . ASP A 1 103 ? 38.858 15.729 21.765 1.00 40.15 125 ASP A C 1
ATOM 705 O O . ASP A 1 103 ? 38.864 15.632 20.554 1.00 41.32 125 ASP A O 1
ATOM 710 N N . ILE A 1 104 ? 38.386 14.780 22.559 1.00 39.79 126 ILE A N 1
ATOM 711 C CA . ILE A 1 104 ? 37.861 13.573 22.002 1.00 38.09 126 ILE A CA 1
ATOM 712 C C . ILE A 1 104 ? 36.751 13.029 22.875 1.00 38.25 126 ILE A C 1
ATOM 713 O O . ILE A 1 104 ? 36.779 13.184 24.090 1.00 36.53 126 ILE A O 1
ATOM 718 N N . ALA A 1 105 ? 35.785 12.383 22.219 1.00 38.21 127 ALA A N 1
ATOM 719 C CA . ALA A 1 105 ? 34.618 11.834 22.888 1.00 38.76 127 ALA A CA 1
ATOM 720 C C . ALA A 1 105 ? 34.042 10.644 22.155 1.00 37.92 127 ALA A C 1
ATOM 721 O O . ALA A 1 105 ? 34.182 10.534 20.967 1.00 36.74 127 ALA A O 1
ATOM 723 N N . ILE A 1 106 ? 33.345 9.789 22.891 1.00 39.07 128 ILE A N 1
ATOM 724 C CA . ILE A 1 106 ? 32.613 8.660 22.323 1.00 39.83 128 ILE A CA 1
ATOM 725 C C . ILE A 1 106 ? 31.129 8.874 22.596 1.00 40.06 128 ILE A C 1
ATOM 726 O O . ILE A 1 106 ? 30.750 9.219 23.707 1.00 39.59 128 ILE A O 1
ATOM 731 N N . VAL A 1 107 ? 30.306 8.668 21.575 1.00 40.13 129 VAL A N 1
ATOM 732 C CA . VAL A 1 107 ? 28.875 8.634 21.775 1.00 41.26 129 VAL A CA 1
ATOM 733 C C . VAL A 1 107 ? 28.457 7.175 21.722 1.00 42.91 129 VAL A C 1
ATOM 734 O O . VAL A 1 107 ? 28.684 6.504 20.727 1.00 42.87 129 VAL A O 1
ATOM 738 N N . GLU A 1 108 ? 27.898 6.684 22.831 1.00 44.61 130 GLU A N 1
ATOM 739 C CA . GLU A 1 108 ? 27.320 5.371 22.910 1.00 45.59 130 GLU A CA 1
ATOM 740 C C . GLU A 1 108 ? 25.865 5.541 22.514 1.00 45.87 130 GLU A C 1
ATOM 741 O O . GLU A 1 108 ? 25.190 6.414 23.037 1.00 45.64 130 GLU A O 1
ATOM 747 N N . LEU A 1 109 ? 25.397 4.729 21.579 1.00 46.18 131 LEU A N 1
ATOM 748 C CA . LEU A 1 109 ? 24.080 4.882 20.975 1.00 46.49 131 LEU A CA 1
ATOM 749 C C . LEU A 1 109 ? 23.064 3.982 21.634 1.00 48.78 131 LEU A C 1
ATOM 750 O O . LEU A 1 109 ? 23.423 2.942 22.139 1.00 50.70 131 LEU A O 1
ATOM 755 N N . ALA A 1 110 ? 21.792 4.347 21.590 1.00 49.96 132 ALA A N 1
ATOM 756 C CA . ALA A 1 110 ? 20.729 3.518 22.203 1.00 53.34 132 ALA A CA 1
ATOM 757 C C . ALA A 1 110 ? 20.504 2.173 21.506 1.00 55.77 132 ALA A C 1
ATOM 758 O O . ALA A 1 110 ? 19.809 1.311 22.020 1.00 58.74 132 ALA A O 1
ATOM 760 N N . GLN A 1 111 ? 21.074 1.986 20.334 1.00 57.56 133 GLN A N 1
ATOM 761 C CA . GLN A 1 111 ? 21.058 0.671 19.710 1.00 60.27 133 GLN A CA 1
ATOM 762 C C . GLN A 1 111 ? 22.219 0.579 18.741 1.00 56.32 133 GLN A C 1
ATOM 763 O O . GLN A 1 111 ? 22.784 1.589 18.357 1.00 54.00 133 GLN A O 1
ATOM 769 N N . THR A 1 112 ? 22.575 -0.644 18.382 1.00 56.09 134 THR A N 1
ATOM 770 C CA . THR A 1 112 ? 23.679 -0.898 17.497 1.00 55.21 134 THR A CA 1
ATOM 771 C C . THR A 1 112 ? 23.255 -0.587 16.073 1.00 55.77 134 THR A C 1
ATOM 772 O O . THR A 1 112 ? 22.080 -0.623 15.751 1.00 57.61 134 THR A O 1
ATOM 776 N N . SER A 1 113 ? 24.208 -0.245 15.223 1.00 55.24 135 SER A N 1
ATOM 777 C CA . SER A 1 113 ? 23.974 -0.228 13.793 1.00 55.30 135 SER A CA 1
ATOM 778 C C . SER A 1 113 ? 24.834 -1.292 13.170 1.00 56.08 135 SER A C 1
ATOM 779 O O . SER A 1 113 ? 25.885 -1.657 13.727 1.00 53.73 135 SER A O 1
ATOM 782 N N . SER A 1 114 ? 24.404 -1.772 12.003 1.00 57.27 136 SER A N 1
ATOM 783 C CA . SER A 1 114 ? 25.210 -2.714 11.249 1.00 59.77 136 SER A CA 1
ATOM 784 C C . SER A 1 114 ? 25.783 -2.063 9.985 1.00 58.62 136 SER A C 1
ATOM 785 O O . SER A 1 114 ? 26.407 -2.734 9.185 1.00 59.53 136 SER A O 1
ATOM 788 N N . LEU A 1 115 ? 25.608 -0.749 9.827 1.00 56.99 137 LEU A N 1
ATOM 789 C CA . LEU A 1 115 ? 26.233 -0.014 8.716 1.00 55.63 137 LEU A CA 1
ATOM 790 C C . LEU A 1 115 ? 27.752 -0.096 8.804 1.00 55.02 137 LEU A C 1
ATOM 791 O O . LEU A 1 115 ? 28.279 -0.393 9.861 1.00 54.20 137 LEU A O 1
ATOM 796 N N . PRO A 1 116 ? 28.465 0.146 7.691 1.00 55.14 138 PRO A N 1
ATOM 797 C CA . PRO A 1 116 ? 29.906 -0.047 7.752 1.00 54.60 138 PRO A CA 1
ATOM 798 C C . PRO A 1 116 ? 30.580 0.915 8.705 1.00 53.87 138 PRO A C 1
ATOM 799 O O . PRO A 1 116 ? 30.140 2.056 8.871 1.00 52.31 138 PRO A O 1
ATOM 803 N N . ALA A 1 117 ? 31.651 0.433 9.324 1.00 54.33 139 ALA A N 1
ATOM 804 C CA . ALA A 1 117 ? 32.416 1.208 10.279 1.00 51.60 139 ALA A CA 1
ATOM 805 C C . ALA A 1 117 ? 33.686 1.739 9.617 1.00 50.28 139 ALA A C 1
ATOM 806 O O . ALA A 1 117 ? 34.217 1.160 8.678 1.00 50.35 139 ALA A O 1
ATOM 808 N N . ILE A 1 118 ? 34.160 2.869 10.112 1.00 48.40 140 ILE A N 1
ATOM 809 C CA . ILE A 1 118 ? 35.412 3.412 9.655 1.00 47.56 140 ILE A CA 1
ATOM 810 C C . ILE A 1 118 ? 36.560 2.596 10.239 1.00 48.51 140 ILE A C 1
ATOM 811 O O . ILE A 1 118 ? 36.405 1.925 11.235 1.00 51.52 140 ILE A O 1
ATOM 816 N N . THR A 1 119 ? 37.702 2.642 9.591 1.00 49.54 141 THR A N 1
ATOM 817 C CA . THR A 1 119 ? 38.888 2.001 10.080 1.00 50.33 141 THR A CA 1
ATOM 818 C C . THR A 1 119 ? 39.743 3.112 10.626 1.00 49.18 141 THR A C 1
ATOM 819 O O . THR A 1 119 ? 39.997 4.115 9.949 1.00 47.94 141 THR A O 1
ATOM 823 N N . LEU A 1 120 ? 40.148 2.949 11.877 1.00 49.76 142 LEU A N 1
ATOM 824 C CA . LEU A 1 120 ? 40.935 3.952 12.559 1.00 48.41 142 LEU A CA 1
ATOM 825 C C . LEU A 1 120 ? 42.385 3.717 12.264 1.00 49.90 142 LEU A C 1
ATOM 826 O O . LEU A 1 120 ? 42.791 2.593 12.021 1.00 51.68 142 LEU A O 1
ATOM 831 N N . ALA A 1 121 ? 43.178 4.779 12.272 1.00 50.15 143 ALA A N 1
ATOM 832 C CA . ALA A 1 121 ? 44.616 4.634 12.061 1.00 51.75 143 ALA A CA 1
ATOM 833 C C . ALA A 1 121 ? 45.274 3.879 13.244 1.00 53.03 143 ALA A C 1
ATOM 834 O O . ALA A 1 121 ? 44.833 3.985 14.388 1.00 50.18 143 ALA A O 1
ATOM 836 N N . GLY A 1 122 ? 46.335 3.132 12.936 1.00 55.41 144 GLY A N 1
ATOM 837 C CA . GLY A 1 122 ? 47.060 2.339 13.910 1.00 56.12 144 GLY A CA 1
ATOM 838 C C . GLY A 1 122 ? 47.812 3.229 14.869 1.00 56.34 144 GLY A C 1
ATOM 839 O O . GLY A 1 122 ? 48.156 4.359 14.548 1.00 56.05 144 GLY A O 1
ATOM 840 N N . PRO A 1 123 ? 48.080 2.728 16.065 1.00 58.38 145 PRO A N 1
ATOM 841 C CA . PRO A 1 123 ? 48.812 3.560 17.036 1.00 58.70 145 PRO A CA 1
ATOM 842 C C . PRO A 1 123 ? 50.115 4.161 16.476 1.00 59.65 145 PRO A C 1
ATOM 843 O O . PRO A 1 123 ? 50.480 5.268 16.840 1.00 58.40 145 PRO A O 1
ATOM 847 N N . ALA A 1 124 ? 50.800 3.441 15.594 1.00 60.40 146 ALA A N 1
ATOM 848 C CA . ALA A 1 124 ? 52.057 3.921 15.039 1.00 62.08 146 ALA A CA 1
ATOM 849 C C . ALA A 1 124 ? 51.920 4.779 13.767 1.00 61.71 146 ALA A C 1
ATOM 850 O O . ALA A 1 124 ? 52.923 5.313 13.277 1.00 63.68 146 ALA A O 1
ATOM 852 N N . THR A 1 125 ? 50.715 4.911 13.214 1.00 59.22 147 THR A N 1
ATOM 853 C CA . THR A 1 125 ? 50.580 5.509 11.889 1.00 59.01 147 THR A CA 1
ATOM 854 C C . THR A 1 125 ? 50.934 7.009 11.833 1.00 58.93 147 THR A C 1
ATOM 855 O O . THR A 1 125 ? 51.648 7.435 10.945 1.00 60.01 147 THR A O 1
ATOM 859 N N . ARG A 1 126 ? 50.445 7.803 12.779 1.00 57.57 148 ARG A N 1
ATOM 860 C CA . ARG A 1 126 ? 50.628 9.256 12.721 1.00 56.76 148 ARG A CA 1
ATOM 861 C C . ARG A 1 126 ? 52.080 9.669 12.717 1.00 58.68 148 ARG A C 1
ATOM 862 O O . ARG A 1 126 ? 52.490 10.527 11.936 1.00 58.03 148 ARG A O 1
ATOM 870 N N . THR A 1 127 ? 52.868 9.098 13.608 1.00 61.32 149 THR A N 1
ATOM 871 C CA . THR A 1 127 ? 54.278 9.479 13.639 1.00 64.88 149 THR A CA 1
ATOM 872 C C . THR A 1 127 ? 55.053 8.918 12.444 1.00 65.97 149 THR A C 1
ATOM 873 O O . THR A 1 127 ? 56.167 9.360 12.233 1.00 68.29 149 THR A O 1
ATOM 877 N N . SER A 1 128 ? 54.449 8.019 11.651 1.00 65.11 150 SER A N 1
ATOM 878 C CA . SER A 1 128 ? 55.074 7.474 10.407 1.00 68.23 150 SER A CA 1
ATOM 879 C C . SER A 1 128 ? 54.948 8.342 9.172 1.00 67.40 150 SER A C 1
ATOM 880 O O . SER A 1 128 ? 55.597 8.095 8.164 1.00 68.12 150 SER A O 1
ATOM 883 N N . LEU A 1 129 ? 54.070 9.332 9.250 1.00 65.81 151 LEU A N 1
ATOM 884 C CA . LEU A 1 129 ? 53.657 10.101 8.100 1.00 63.99 151 LEU A CA 1
ATOM 885 C C . LEU A 1 129 ? 54.556 11.307 7.917 1.00 64.88 151 LEU A C 1
ATOM 886 O O . LEU A 1 129 ? 54.720 12.089 8.842 1.00 66.47 151 LEU A O 1
ATOM 891 N N . PRO A 1 130 ? 55.129 11.473 6.720 1.00 67.25 152 PRO A N 1
ATOM 892 C CA . PRO A 1 130 ? 55.876 12.706 6.497 1.00 68.65 152 PRO A CA 1
ATOM 893 C C . PRO A 1 130 ? 54.928 13.881 6.305 1.00 67.77 152 PRO A C 1
ATOM 894 O O . PRO A 1 130 ? 53.759 13.690 5.962 1.00 66.46 152 PRO A O 1
ATOM 898 N N . ALA A 1 131 ? 55.456 15.080 6.525 1.00 68.87 153 ALA A N 1
ATOM 899 C CA . ALA A 1 131 ? 54.744 16.315 6.256 1.00 66.11 153 ALA A CA 1
ATOM 900 C C . ALA A 1 131 ? 54.347 16.292 4.791 1.00 63.98 153 ALA A C 1
ATOM 901 O O . ALA A 1 131 ? 55.043 15.736 3.966 1.00 63.92 153 ALA A O 1
ATOM 903 N N . LEU A 1 132 ? 53.198 16.888 4.510 1.00 61.82 154 LEU A N 1
ATOM 904 C CA . LEU A 1 132 ? 52.578 16.907 3.184 1.00 61.12 154 LEU A CA 1
ATOM 905 C C . LEU A 1 132 ? 51.872 15.629 2.795 1.00 57.54 154 LEU A C 1
ATOM 906 O O . LEU A 1 132 ? 51.380 15.543 1.703 1.00 59.23 154 LEU A O 1
ATOM 911 N N . THR A 1 133 ? 51.824 14.635 3.667 1.00 55.00 155 THR A N 1
ATOM 912 C CA . THR A 1 133 ? 50.956 13.491 3.442 1.00 53.16 155 THR A CA 1
ATOM 913 C C . THR A 1 133 ? 49.545 14.022 3.125 1.00 50.46 155 THR A C 1
ATOM 914 O O . THR A 1 133 ? 48.996 14.803 3.875 1.00 48.15 155 THR A O 1
ATOM 918 N N . PRO A 1 134 ? 48.984 13.643 1.968 1.00 50.46 156 PRO A N 1
ATOM 919 C CA . PRO A 1 134 ? 47.659 14.132 1.625 1.00 48.37 156 PRO A CA 1
ATOM 920 C C . PRO A 1 134 ? 46.589 13.547 2.543 1.00 46.61 156 PRO A C 1
ATOM 921 O O . PRO A 1 134 ? 46.577 12.337 2.763 1.00 47.15 156 PRO A O 1
ATOM 925 N N . LEU A 1 135 ? 45.701 14.390 3.066 1.00 44.70 157 LEU A N 1
ATOM 926 C CA . LEU A 1 135 ? 44.606 13.929 3.886 1.00 43.04 157 LEU A CA 1
ATOM 927 C C . LEU A 1 135 ? 43.313 14.517 3.363 1.00 42.60 157 LEU A C 1
ATOM 928 O O . LEU A 1 135 ? 43.322 15.544 2.692 1.00 42.27 157 LEU A O 1
ATOM 933 N N . THR A 1 136 ? 42.196 13.873 3.710 1.00 42.54 158 THR A N 1
ATOM 934 C CA . THR A 1 136 ? 40.884 14.335 3.340 1.00 42.27 158 THR A CA 1
ATOM 935 C C . THR A 1 136 ? 39.961 14.450 4.555 1.00 40.80 158 THR A C 1
ATOM 936 O O . THR A 1 136 ? 39.807 13.497 5.292 1.00 39.67 158 THR A O 1
ATOM 940 N N . VAL A 1 137 ? 39.329 15.620 4.688 1.00 40.07 159 VAL A N 1
ATOM 941 C CA . VAL A 1 137 ? 38.401 15.974 5.735 1.00 39.70 159 VAL A CA 1
ATOM 942 C C . VAL A 1 137 ? 36.999 15.932 5.190 1.00 40.17 159 VAL A C 1
ATOM 943 O O . VAL A 1 137 ? 36.772 16.279 4.040 1.00 41.97 159 VAL A O 1
ATOM 947 N N . ALA A 1 138 ? 36.032 15.568 6.007 1.00 39.74 160 ALA A N 1
ATOM 948 C CA . ALA A 1 138 ? 34.659 15.504 5.525 1.00 40.61 160 ALA A CA 1
ATOM 949 C C . ALA A 1 138 ? 33.705 16.057 6.563 1.00 39.99 160 ALA A C 1
ATOM 950 O O . ALA A 1 138 ? 33.898 15.880 7.758 1.00 40.52 160 ALA A O 1
ATOM 952 N N . GLY A 1 139 ? 32.683 16.754 6.090 1.00 40.19 161 GLY A N 1
ATOM 953 C CA . GLY A 1 139 ? 31.660 17.274 6.963 1.00 39.50 161 GLY A CA 1
ATOM 954 C C . GLY A 1 139 ? 30.835 18.319 6.261 1.00 40.13 161 GLY A C 1
ATOM 955 O O . GLY A 1 139 ? 31.083 18.629 5.086 1.00 40.98 161 GLY A O 1
ATOM 956 N N . TRP A 1 140 ? 29.895 18.898 7.007 1.00 39.65 162 TRP A N 1
ATOM 957 C CA . TRP A 1 140 ? 28.959 19.871 6.463 1.00 40.37 162 TRP A CA 1
ATOM 958 C C . TRP A 1 140 ? 29.458 21.342 6.513 1.00 41.54 162 TRP A C 1
ATOM 959 O O . TRP A 1 140 ? 29.043 22.214 5.685 1.00 42.43 162 TRP A O 1
ATOM 970 N N . GLY A 1 141 ? 30.435 21.617 7.349 1.00 58.40 163 GLY A N 1
ATOM 971 C CA . GLY A 1 141 ? 30.957 22.997 7.419 1.00 60.88 163 GLY A CA 1
ATOM 972 C C . GLY A 1 141 ? 31.894 23.526 6.324 1.00 60.95 163 GLY A C 1
ATOM 973 O O . GLY A 1 141 ? 32.259 24.714 6.360 1.00 64.61 163 GLY A O 1
ATOM 974 N N . ILE A 1 142 ? 32.325 22.696 5.370 1.00 57.36 164 ILE A N 1
ATOM 975 C CA . ILE A 1 142 ? 33.569 23.010 4.649 1.00 56.72 164 ILE A CA 1
ATOM 976 C C . ILE A 1 142 ? 33.437 24.201 3.691 1.00 58.08 164 ILE A C 1
ATOM 977 O O . ILE A 1 142 ? 32.501 24.265 2.921 1.00 57.71 164 ILE A O 1
ATOM 982 N N . THR A 1 143 ? 34.408 25.120 3.768 1.00 60.15 165 THR A N 1
ATOM 983 C CA . THR A 1 143 ? 34.294 26.514 3.280 1.00 63.23 165 THR A CA 1
ATOM 984 C C . THR A 1 143 ? 35.556 27.002 2.528 1.00 65.94 165 THR A C 1
ATOM 985 O O . THR A 1 143 ? 36.624 27.213 3.114 1.00 66.59 165 THR A O 1
ATOM 989 N N . PHE A 1 151 ? 24.901 27.235 6.121 1.00 53.93 173 PHE A N 1
ATOM 990 C CA . PHE A 1 151 ? 25.522 26.039 5.541 1.00 52.70 173 PHE A CA 1
ATOM 991 C C . PHE A 1 151 ? 24.608 25.022 4.762 1.00 50.26 173 PHE A C 1
ATOM 992 O O . PHE A 1 151 ? 23.410 24.893 4.963 1.00 49.61 173 PHE A O 1
ATOM 1000 N N . THR A 1 152 ? 25.233 24.264 3.886 1.00 48.96 174 THR A N 1
ATOM 1001 C CA . THR A 1 152 ? 24.534 23.386 2.963 1.00 48.28 174 THR A CA 1
ATOM 1002 C C . THR A 1 152 ? 24.161 22.037 3.548 1.00 46.22 174 THR A C 1
ATOM 1003 O O . THR A 1 152 ? 24.897 21.505 4.353 1.00 46.07 174 THR A O 1
ATOM 1007 N N . PRO A 1 153 ? 23.073 21.425 3.058 1.00 45.25 175 PRO A N 1
ATOM 1008 C CA . PRO A 1 153 ? 22.676 20.164 3.651 1.00 44.26 175 PRO A CA 1
ATOM 1009 C C . PRO A 1 153 ? 23.467 18.966 3.168 1.00 43.85 175 PRO A C 1
ATOM 1010 O O . PRO A 1 153 ? 23.243 17.859 3.637 1.00 43.98 175 PRO A O 1
ATOM 1014 N N . ILE A 1 154 ? 24.396 19.197 2.259 1.00 43.65 176 ILE A N 1
ATOM 1015 C CA . ILE A 1 154 ? 25.124 18.140 1.555 1.00 44.19 176 ILE A CA 1
ATOM 1016 C C . ILE A 1 154 ? 26.534 17.973 2.152 1.00 43.26 176 ILE A C 1
ATOM 1017 O O . ILE A 1 154 ? 27.288 18.947 2.356 1.00 42.47 176 ILE A O 1
ATOM 1022 N N . LEU A 1 155 ? 26.893 16.726 2.401 1.00 43.51 177 LEU A N 1
ATOM 1023 C CA . LEU A 1 155 ? 28.216 16.404 2.907 1.00 43.12 177 LEU A CA 1
ATOM 1024 C C . LEU A 1 155 ? 29.299 16.902 1.951 1.00 43.68 177 LEU A C 1
ATOM 1025 O O . LEU A 1 155 ? 29.265 16.628 0.768 1.00 44.77 177 LEU A O 1
ATOM 1030 N N . GLN A 1 156 ? 30.223 17.686 2.479 1.00 43.62 178 GLN A N 1
ATOM 1031 C CA . GLN A 1 156 ? 31.373 18.156 1.734 1.00 44.87 178 GLN A CA 1
ATOM 1032 C C . GLN A 1 156 ? 32.664 17.399 2.098 1.00 44.70 178 GLN A C 1
ATOM 1033 O O . GLN A 1 156 ? 32.795 16.819 3.183 1.00 43.70 178 GLN A O 1
ATOM 1039 N N . GLU A 1 157 ? 33.632 17.443 1.190 1.00 45.92 179 GLU A N 1
ATOM 1040 C CA . GLU A 1 157 ? 34.966 16.958 1.466 1.00 46.10 179 GLU A CA 1
ATOM 1041 C C . GLU A 1 157 ? 35.989 17.949 0.929 1.00 47.28 179 GLU A C 1
ATOM 1042 O O . GLU A 1 157 ? 35.661 18.785 0.111 1.00 48.91 179 GLU A O 1
ATOM 1048 N N . VAL A 1 158 ? 37.212 17.887 1.430 1.00 47.22 180 VAL A N 1
ATOM 1049 C CA . VAL A 1 158 ? 38.301 18.702 0.914 1.00 48.95 180 VAL A CA 1
ATOM 1050 C C . VAL A 1 158 ? 39.645 18.076 1.278 1.00 49.21 180 VAL A C 1
ATOM 1051 O O . VAL A 1 158 ? 39.786 17.397 2.308 1.00 48.24 180 VAL A O 1
ATOM 1055 N N . ASP A 1 159 ? 40.638 18.288 0.442 1.00 51.55 181 ASP A N 1
ATOM 1056 C CA . ASP A 1 159 ? 41.962 17.799 0.756 1.00 52.19 181 ASP A CA 1
ATOM 1057 C C . ASP A 1 159 ? 42.763 18.849 1.502 1.00 52.72 181 ASP A C 1
ATOM 1058 O O . ASP A 1 159 ? 42.604 20.042 1.288 1.00 53.89 181 ASP A O 1
ATOM 1063 N N . VAL A 1 160 ? 43.599 18.360 2.408 1.00 52.10 182 VAL A N 1
ATOM 1064 C CA . VAL A 1 160 ? 44.487 19.176 3.189 1.00 53.66 182 VAL A CA 1
ATOM 1065 C C . VAL A 1 160 ? 45.791 18.424 3.292 1.00 54.26 182 VAL A C 1
ATOM 1066 O O . VAL A 1 160 ? 45.806 17.207 3.195 1.00 52.63 182 VAL A O 1
ATOM 1070 N N . ASP A 1 161 ? 46.876 19.150 3.512 1.00 46.09 183 ASP A N 1
ATOM 1071 C CA . ASP A 1 161 ? 48.219 18.545 3.700 1.00 48.04 183 ASP A CA 1
ATOM 1072 C C . ASP A 1 161 ? 48.671 18.526 5.161 1.00 46.62 183 ASP A C 1
ATOM 1073 O O . ASP A 1 161 ? 48.530 19.523 5.875 1.00 47.91 183 ASP A O 1
ATOM 1078 N N . LEU A 1 162 ? 49.269 17.420 5.592 1.00 46.20 184 LEU A N 1
ATOM 1079 C CA . LEU A 1 162 ? 49.869 17.343 6.932 1.00 45.70 184 LEU A CA 1
ATOM 1080 C C . LEU A 1 162 ? 50.988 18.376 7.062 1.00 47.59 184 LEU A C 1
ATOM 1081 O O . LEU A 1 162 ? 51.770 18.521 6.159 1.00 49.77 184 LEU A O 1
ATOM 1086 N N . VAL A 1 163 ? 51.006 19.098 8.179 1.00 48.13 185 VAL A N 1
ATOM 1087 C CA . VAL A 1 163 ? 51.995 20.118 8.522 1.00 50.13 185 VAL A CA 1
ATOM 1088 C C . VAL A 1 163 ? 53.033 19.566 9.524 1.00 51.72 185 VAL A C 1
ATOM 1089 O O . VAL A 1 163 ? 52.712 18.677 10.302 1.00 48.83 185 VAL A O 1
ATOM 1093 N N . SER A 1 164 ? 54.267 20.092 9.496 1.00 55.71 186 SER A N 1
ATOM 1094 C CA . SER A 1 164 ? 55.324 19.717 10.480 1.00 58.67 186 SER A CA 1
ATOM 1095 C C . SER A 1 164 ? 54.839 19.983 11.880 1.00 57.27 186 SER A C 1
ATOM 1096 O O . SER A 1 164 ? 54.363 21.068 12.162 1.00 57.57 186 SER A O 1
ATOM 1099 N N . GLN A 1 165 ? 54.971 19.014 12.773 1.00 55.93 187 GLN A N 1
ATOM 1100 C CA . GLN A 1 165 ? 54.548 19.249 14.113 1.00 54.79 187 GLN A CA 1
ATOM 1101 C C . GLN A 1 165 ? 55.272 20.446 14.753 1.00 57.19 187 GLN A C 1
ATOM 1102 O O . GLN A 1 165 ? 54.639 21.256 15.409 1.00 54.90 187 GLN A O 1
ATOM 1108 N N . SER A 1 166 ? 56.567 20.626 14.535 1.00 62.33 188 SER A N 1
ATOM 1109 C CA . SER A 1 166 ? 57.221 21.781 15.204 1.00 65.85 188 SER A CA 1
ATOM 1110 C C . SER A 1 166 ? 56.580 23.098 14.709 1.00 65.24 188 SER A C 1
ATOM 1111 O O . SER A 1 166 ? 56.450 24.068 15.465 1.00 64.88 188 SER A O 1
ATOM 1114 N N . LEU A 1 167 ? 56.138 23.096 13.448 1.00 64.28 189 LEU A N 1
ATOM 1115 C CA . LEU A 1 167 ? 55.494 24.272 12.857 1.00 64.15 189 LEU A CA 1
ATOM 1116 C C . LEU A 1 167 ? 54.080 24.521 13.343 1.00 63.19 189 LEU A C 1
ATOM 1117 O O . LEU A 1 167 ? 53.671 25.661 13.594 1.00 65.98 189 LEU A O 1
ATOM 1122 N N . CYS A 1 168 ? 53.339 23.432 13.468 1.00 60.34 190 CYS A N 1
ATOM 1123 C CA . CYS A 1 168 ? 52.010 23.435 14.037 1.00 57.76 190 CYS A CA 1
ATOM 1124 C C . CYS A 1 168 ? 52.028 24.144 15.382 1.00 58.34 190 CYS A C 1
ATOM 1125 O O . CYS A 1 168 ? 51.160 24.970 15.688 1.00 56.81 190 CYS A O 1
ATOM 1128 N N . GLN A 1 169 ? 53.047 23.854 16.178 1.00 59.84 191 GLN A N 1
ATOM 1129 C CA . GLN A 1 169 ? 53.112 24.413 17.507 1.00 62.47 191 GLN A CA 1
ATOM 1130 C C . GLN A 1 169 ? 53.358 25.902 17.484 1.00 64.05 191 GLN A C 1
ATOM 1131 O O . GLN A 1 169 ? 52.752 26.661 18.250 1.00 63.57 191 GLN A O 1
ATOM 1137 N N . ILE A 1 170 ? 54.273 26.313 16.630 1.00 64.06 192 ILE A N 1
ATOM 1138 C CA . ILE A 1 170 ? 54.633 27.705 16.555 1.00 67.21 192 ILE A CA 1
ATOM 1139 C C . ILE A 1 170 ? 53.461 28.548 16.050 1.00 66.02 192 ILE A C 1
ATOM 1140 O O . ILE A 1 170 ? 53.191 29.637 16.590 1.00 67.86 192 ILE A O 1
ATOM 1145 N N . VAL A 1 171 ? 52.769 28.050 15.025 1.00 61.65 193 VAL A N 1
ATOM 1146 C CA . VAL A 1 171 ? 51.731 28.836 14.377 1.00 60.39 193 VAL A CA 1
ATOM 1147 C C . VAL A 1 171 ? 50.475 28.865 15.234 1.00 58.72 193 VAL A C 1
ATOM 1148 O O . VAL A 1 171 ? 49.895 29.930 15.451 1.00 59.62 193 VAL A O 1
ATOM 1152 N N . MET A 1 172 ? 50.081 27.698 15.742 1.00 55.54 194 MET A N 1
ATOM 1153 C CA . MET A 1 172 ? 48.796 27.547 16.416 1.00 54.70 194 MET A CA 1
ATOM 1154 C C . MET A 1 172 ? 48.853 27.632 17.953 1.00 56.59 194 MET A C 1
ATOM 1155 O O . MET A 1 172 ? 47.912 28.121 18.574 1.00 57.13 194 MET A O 1
ATOM 1160 N N . GLN A 1 173 ? 49.952 27.175 18.550 1.00 58.02 195 GLN A N 1
ATOM 1161 C CA . GLN A 1 173 ? 50.187 27.304 19.970 1.00 60.99 195 GLN A CA 1
ATOM 1162 C C . GLN A 1 173 ? 49.093 26.607 20.806 1.00 61.47 195 GLN A C 1
ATOM 1163 O O . GLN A 1 173 ? 48.937 25.403 20.698 1.00 61.35 195 GLN A O 1
ATOM 1169 N N . HIS A 1 174 ? 48.354 27.338 21.638 1.00 63.52 196 HIS A N 1
ATOM 1170 C CA . HIS A 1 174 ? 47.296 26.768 22.469 1.00 63.59 196 HIS A CA 1
ATOM 1171 C C . HIS A 1 174 ? 47.616 25.350 22.971 1.00 62.32 196 HIS A C 1
ATOM 1172 O O . HIS A 1 174 ? 46.807 24.408 22.877 1.00 60.05 196 HIS A O 1
ATOM 1179 N N . GLY A 1 175 ? 48.833 25.230 23.507 1.00 63.27 197 GLY A N 1
ATOM 1180 C CA . GLY A 1 175 ? 49.283 24.023 24.202 1.00 63.80 197 GLY A CA 1
ATOM 1181 C C . GLY A 1 175 ? 49.575 22.829 23.312 1.00 62.34 197 GLY A C 1
ATOM 1182 O O . GLY A 1 175 ? 49.646 21.700 23.803 1.00 64.66 197 GLY A O 1
ATOM 1183 N N . ILE A 1 176 ? 49.759 23.084 22.013 1.00 58.91 198 ILE A N 1
ATOM 1184 C CA . ILE A 1 176 ? 50.118 22.067 21.048 1.00 55.26 198 ILE A CA 1
ATOM 1185 C C . ILE A 1 176 ? 51.568 21.716 21.281 1.00 56.87 198 ILE A C 1
ATOM 1186 O O . ILE A 1 176 ? 52.397 22.594 21.526 1.00 60.65 198 ILE A O 1
ATOM 1191 N N . SER A 1 177 ? 51.879 20.435 21.192 1.00 55.09 199 SER A N 1
ATOM 1192 C CA . SER A 1 177 ? 53.231 19.992 21.435 1.00 57.01 199 SER A CA 1
ATOM 1193 C C . SER A 1 177 ? 53.979 19.960 20.120 1.00 56.89 199 SER A C 1
ATOM 1194 O O . SER A 1 177 ? 53.389 19.820 19.057 1.00 55.15 199 SER A O 1
ATOM 1197 N N . SER A 1 178 ? 55.287 20.124 20.195 1.00 59.88 200 SER A N 1
ATOM 1198 C CA . SER A 1 178 ? 56.126 19.976 19.028 1.00 61.25 200 SER A CA 1
ATOM 1199 C C . SER A 1 178 ? 56.375 18.485 18.763 1.00 61.44 200 SER A C 1
ATOM 1200 O O . SER A 1 178 ? 56.800 18.121 17.675 1.00 60.91 200 SER A O 1
ATOM 1203 N N . ASP A 1 179 ? 56.120 17.642 19.770 1.00 62.11 201 ASP A N 1
ATOM 1204 C CA . ASP A 1 179 ? 56.244 16.195 19.664 1.00 62.44 201 ASP A CA 1
ATOM 1205 C C . ASP A 1 179 ? 55.010 15.694 18.920 1.00 59.12 201 ASP A C 1
ATOM 1206 O O . ASP A 1 179 ? 53.893 15.940 19.359 1.00 57.07 201 ASP A O 1
ATOM 1211 N N . PRO A 1 180 ? 55.205 15.005 17.778 1.00 59.66 202 PRO A N 1
ATOM 1212 C CA . PRO A 1 180 ? 54.108 14.440 16.998 1.00 57.64 202 PRO A CA 1
ATOM 1213 C C . PRO A 1 180 ? 53.325 13.383 17.782 1.00 57.78 202 PRO A C 1
ATOM 1214 O O . PRO A 1 180 ? 52.160 13.095 17.468 1.00 55.50 202 PRO A O 1
ATOM 1218 N N . ASN A 1 181 ? 53.985 12.782 18.761 1.00 59.17 203 ASN A N 1
ATOM 1219 C CA . ASN A 1 181 ? 53.357 11.808 19.596 1.00 59.85 203 ASN A CA 1
ATOM 1220 C C . ASN A 1 181 ? 52.588 12.566 20.675 1.00 58.12 203 ASN A C 1
ATOM 1221 O O . ASN A 1 181 ? 52.932 12.513 21.844 1.00 59.06 203 ASN A O 1
ATOM 1226 N N . SER A 1 182 ? 51.542 13.271 20.252 1.00 54.62 204 SER A N 1
ATOM 1227 C CA . SER A 1 182 ? 50.730 14.100 21.140 1.00 53.05 204 SER A CA 1
ATOM 1228 C C . SER A 1 182 ? 49.275 14.156 20.667 1.00 50.36 204 SER A C 1
ATOM 1229 O O . SER A 1 182 ? 48.913 13.655 19.586 1.00 48.66 204 SER A O 1
ATOM 1232 N N . THR A 1 183 ? 48.478 14.812 21.504 1.00 49.68 205 THR A N 1
ATOM 1233 C CA . THR A 1 183 ? 47.056 14.910 21.398 1.00 48.02 205 THR A CA 1
ATOM 1234 C C . THR A 1 183 ? 46.512 15.460 20.076 1.00 45.91 205 THR A C 1
ATOM 1235 O O . THR A 1 183 ? 45.370 15.161 19.729 1.00 45.20 205 THR A O 1
ATOM 1239 N N . ASN A 1 184 ? 47.253 16.322 19.395 1.00 44.84 206 ASN A N 1
ATOM 1240 C CA . ASN A 1 184 ? 46.729 16.869 18.171 1.00 44.44 206 ASN A CA 1
ATOM 1241 C C . ASN A 1 184 ? 47.791 17.266 17.176 1.00 45.34 206 ASN A C 1
ATOM 1242 O O . ASN A 1 184 ? 48.980 17.348 17.515 1.00 48.46 206 ASN A O 1
ATOM 1247 N N . PHE A 1 185 ? 47.357 17.442 15.930 1.00 44.11 207 PHE A N 1
ATOM 1248 C CA . PHE A 1 185 ? 48.239 17.860 14.826 1.00 43.82 207 PHE A CA 1
ATOM 1249 C C . PHE A 1 185 ? 47.517 18.840 13.908 1.00 44.22 207 PHE A C 1
ATOM 1250 O O . PHE A 1 185 ? 46.311 19.060 14.043 1.00 44.18 207 PHE A O 1
ATOM 1258 N N . CYS A 1 186 ? 48.261 19.375 12.952 1.00 45.81 208 CYS A N 1
ATOM 1259 C CA . CYS A 1 186 ? 47.795 20.392 12.044 1.00 46.88 208 CYS A CA 1
ATOM 1260 C C . CYS A 1 186 ? 47.805 19.900 10.617 1.00 46.00 208 CYS A C 1
ATOM 1261 O O . CYS A 1 186 ? 48.641 19.092 10.225 1.00 45.38 208 CYS A O 1
ATOM 1264 N N . ALA A 1 187 ? 46.915 20.464 9.821 1.00 45.18 209 ALA A N 1
ATOM 1265 C CA . ALA A 1 187 ? 46.916 20.219 8.406 1.00 45.74 209 ALA A CA 1
ATOM 1266 C C . ALA A 1 187 ? 46.411 21.456 7.724 1.00 47.22 209 ALA A C 1
ATOM 1267 O O . ALA A 1 187 ? 45.581 22.191 8.262 1.00 46.79 209 ALA A O 1
ATOM 1269 N N . ALA A 1 188 ? 46.899 21.673 6.519 1.00 48.60 210 ALA A N 1
ATOM 1270 C CA . ALA A 1 188 ? 46.665 22.919 5.827 1.00 50.66 210 ALA A CA 1
ATOM 1271 C C . ALA A 1 188 ? 45.837 22.737 4.596 1.00 51.84 210 ALA A C 1
ATOM 1272 O O . ALA A 1 188 ? 46.048 21.817 3.799 1.00 50.81 210 ALA A O 1
ATOM 1274 N N . ARG A 1 189 ? 44.908 23.659 4.433 1.00 54.95 211 ARG A N 1
ATOM 1275 C CA . ARG A 1 189 ? 44.171 23.773 3.193 1.00 58.73 211 ARG A CA 1
ATOM 1276 C C . ARG A 1 189 ? 44.969 24.436 2.121 1.00 62.86 211 ARG A C 1
ATOM 1277 O O . ARG A 1 189 ? 45.912 25.162 2.404 1.00 66.76 211 ARG A O 1
ATOM 1285 N N . LEU A 1 190 ? 44.619 24.154 0.880 1.00 64.30 212 LEU A N 1
ATOM 1286 C CA . LEU A 1 190 ? 45.437 24.601 -0.216 1.00 67.52 212 LEU A CA 1
ATOM 1287 C C . LEU A 1 190 ? 44.977 25.944 -0.769 1.00 70.70 212 LEU A C 1
ATOM 1288 O O . LEU A 1 190 ? 45.551 26.392 -1.720 1.00 72.09 212 LEU A O 1
ATOM 1293 N N . THR A 1 191 ? 43.985 26.586 -0.139 1.00 72.43 213 THR A N 1
ATOM 1294 C CA . THR A 1 191 ? 43.544 27.947 -0.490 1.00 77.75 213 THR A CA 1
ATOM 1295 C C . THR A 1 191 ? 43.246 28.823 0.755 1.00 78.52 213 THR A C 1
ATOM 1296 O O . THR A 1 191 ? 42.709 29.953 0.650 1.00 82.00 213 THR A O 1
ATOM 1300 N N . GLN A 1 196 ? 36.317 25.903 7.373 1.00 76.80 218 GLN A N 1
ATOM 1301 C CA . GLN A 1 196 ? 35.752 24.864 8.259 1.00 77.99 218 GLN A CA 1
ATOM 1302 C C . GLN A 1 196 ? 34.827 25.353 9.357 1.00 82.07 218 GLN A C 1
ATOM 1303 O O . GLN A 1 196 ? 35.197 26.210 10.162 1.00 81.87 218 GLN A O 1
ATOM 1309 N N . GLY A 1 197 ? 33.659 24.711 9.433 1.00 86.80 219 GLY A N 1
ATOM 1310 C CA . GLY A 1 197 ? 32.599 25.075 10.382 1.00 90.61 219 GLY A CA 1
ATOM 1311 C C . GLY A 1 197 ? 32.091 24.000 11.345 1.00 89.11 219 GLY A C 1
ATOM 1312 O O . GLY A 1 197 ? 31.497 24.368 12.348 1.00 89.58 219 GLY A O 1
ATOM 1313 N N . ASP A 1 198 ? 32.270 22.694 11.050 1.00 71.18 220 ASP A N 1
ATOM 1314 C CA . ASP A 1 198 ? 31.744 21.614 11.949 1.00 66.14 220 ASP A CA 1
ATOM 1315 C C . ASP A 1 198 ? 32.823 20.611 12.479 1.00 59.54 220 ASP A C 1
ATOM 1316 O O . ASP A 1 198 ? 33.331 19.657 11.780 1.00 57.45 220 ASP A O 1
ATOM 1321 N N . ALA A 1 199 ? 33.147 20.849 13.753 1.00 51.00 221 ALA A N 1
ATOM 1322 C CA . ALA A 1 199 ? 34.000 19.964 14.528 1.00 46.53 221 ALA A CA 1
ATOM 1323 C C . ALA A 1 199 ? 33.458 18.543 14.643 1.00 43.00 221 ALA A C 1
ATOM 1324 O O . ALA A 1 199 ? 32.286 18.286 14.414 1.00 41.50 221 ALA A O 1
ATOM 1326 N N . GLY A 1 200 ? 34.344 17.633 15.004 1.00 41.35 222 GLY A N 1
ATOM 1327 C CA . GLY A 1 200 ? 33.994 16.244 15.278 1.00 41.65 222 GLY A CA 1
ATOM 1328 C C . GLY A 1 200 ? 34.154 15.283 14.100 1.00 41.28 222 GLY A C 1
ATOM 1329 O O . GLY A 1 200 ? 34.258 14.061 14.286 1.00 43.68 222 GLY A O 1
ATOM 1330 N N . GLY A 1 201 ? 34.163 15.805 12.889 1.00 39.93 223 GLY A N 1
ATOM 1331 C CA . GLY A 1 201 ? 34.223 14.967 11.725 1.00 39.76 223 GLY A CA 1
ATOM 1332 C C . GLY A 1 201 ? 35.614 14.415 11.498 1.00 39.10 223 GLY A C 1
ATOM 1333 O O . GLY A 1 201 ? 36.602 14.896 12.058 1.00 39.38 223 GLY A O 1
ATOM 1334 N N . PRO A 1 202 ? 35.692 13.396 10.675 1.00 38.79 224 PRO A N 1
ATOM 1335 C CA . PRO A 1 202 ? 36.924 12.678 10.427 1.00 39.05 224 PRO A CA 1
ATOM 1336 C C . PRO A 1 202 ? 37.867 13.356 9.441 1.00 39.27 224 PRO A C 1
ATOM 1337 O O . PRO A 1 202 ? 37.430 13.961 8.472 1.00 39.80 224 PRO A O 1
ATOM 1341 N N . ILE A 1 203 ? 39.161 13.175 9.653 1.00 39.30 225 ILE A N 1
ATOM 1342 C CA . ILE A 1 203 ? 40.155 13.434 8.621 1.00 39.43 225 ILE A CA 1
ATOM 1343 C C . ILE A 1 203 ? 40.852 12.088 8.432 1.00 40.02 225 ILE A C 1
ATOM 1344 O O . ILE A 1 203 ? 41.230 11.440 9.394 1.00 39.59 225 ILE A O 1
ATOM 1349 N N . VAL A 1 204 ? 40.991 11.661 7.186 1.00 41.33 226 VAL A N 1
ATOM 1350 C CA . VAL A 1 204 ? 41.465 10.332 6.867 1.00 42.79 226 VAL A CA 1
ATOM 1351 C C . VAL A 1 204 ? 42.685 10.433 5.982 1.00 44.23 226 VAL A C 1
ATOM 1352 O O . VAL A 1 204 ? 42.846 11.407 5.260 1.00 45.01 226 VAL A O 1
ATOM 1356 N N . VAL A 1 205 ? 43.533 9.416 5.998 1.00 46.23 227 VAL A N 1
ATOM 1357 C CA . VAL A 1 205 ? 44.692 9.382 5.089 1.00 47.60 227 VAL A CA 1
ATOM 1358 C C . VAL A 1 205 ? 44.129 9.177 3.692 1.00 50.42 227 VAL A C 1
ATOM 1359 O O . VAL A 1 205 ? 43.373 8.231 3.457 1.00 52.02 227 VAL A O 1
ATOM 1363 N N . LYS A 1 206 ? 44.484 10.057 2.754 1.00 51.85 228 LYS A N 1
ATOM 1364 C CA . LYS A 1 206 ? 43.882 10.025 1.427 1.00 53.37 228 LYS A CA 1
ATOM 1365 C C . LYS A 1 206 ? 44.078 8.670 0.739 1.00 55.57 228 LYS A C 1
ATOM 1366 O O . LYS A 1 206 ? 43.117 8.142 0.178 1.00 56.01 228 LYS A O 1
ATOM 1372 N N . THR A 1 207 ? 45.287 8.110 0.797 1.00 56.13 229 THR A N 1
ATOM 1373 C CA . THR A 1 207 ? 45.503 6.728 0.358 1.00 59.35 229 THR A CA 1
ATOM 1374 C C . THR A 1 207 ? 45.307 5.762 1.533 1.00 58.70 229 THR A C 1
ATOM 1375 O O . THR A 1 207 ? 46.071 5.803 2.491 1.00 58.10 229 THR A O 1
ATOM 1379 N N . GLY A 1 208 ? 44.303 4.890 1.455 1.00 59.91 230 GLY A N 1
ATOM 1380 C CA . GLY A 1 208 ? 44.005 3.924 2.535 1.00 59.96 230 GLY A CA 1
ATOM 1381 C C . GLY A 1 208 ? 42.772 4.281 3.359 1.00 58.39 230 GLY A C 1
ATOM 1382 O O . GLY A 1 208 ? 42.076 3.406 3.867 1.00 58.72 230 GLY A O 1
ATOM 1383 N N . ARG A 1 209 ? 42.498 5.574 3.508 1.00 56.56 231 ARG A N 1
ATOM 1384 C CA . ARG A 1 209 ? 41.239 6.050 4.116 1.00 55.31 231 ARG A CA 1
ATOM 1385 C C . ARG A 1 209 ? 41.128 5.834 5.615 1.00 52.72 231 ARG A C 1
ATOM 1386 O O . ARG A 1 209 ? 40.046 5.981 6.164 1.00 51.29 231 ARG A O 1
ATOM 1394 N N . GLU A 1 210 ? 42.213 5.471 6.277 1.00 52.86 232 GLU A N 1
ATOM 1395 C CA . GLU A 1 210 ? 42.157 5.216 7.716 1.00 52.52 232 GLU A CA 1
ATOM 1396 C C . GLU A 1 210 ? 41.905 6.593 8.357 1.00 48.87 232 GLU A C 1
ATOM 1397 O O . GLU A 1 210 ? 42.447 7.603 7.889 1.00 46.56 232 GLU A O 1
ATOM 1403 N N . GLN A 1 211 ? 41.059 6.650 9.386 1.00 46.60 233 GLN A N 1
ATOM 1404 C CA . GLN A 1 211 ? 40.829 7.911 10.076 1.00 44.48 233 GLN A CA 1
ATOM 1405 C C . GLN A 1 211 ? 42.008 8.224 10.955 1.00 43.72 233 GLN A C 1
ATOM 1406 O O . GLN A 1 211 ? 42.276 7.521 11.910 1.00 45.01 233 GLN A O 1
ATOM 1412 N N . LEU A 1 212 ? 42.724 9.275 10.597 1.00 42.50 234 LEU A N 1
ATOM 1413 C CA . LEU A 1 212 ? 43.902 9.703 11.305 1.00 41.90 234 LEU A CA 1
ATOM 1414 C C . LEU A 1 212 ? 43.513 10.699 12.402 1.00 40.54 234 LEU A C 1
ATOM 1415 O O . LEU A 1 212 ? 44.213 10.853 13.382 1.00 41.04 234 LEU A O 1
ATOM 1420 N N . GLY A 1 213 ? 42.419 11.417 12.225 1.00 38.90 235 GLY A N 1
ATOM 1421 C CA . GLY A 1 213 ? 42.169 12.537 13.093 1.00 38.00 235 GLY A CA 1
ATOM 1422 C C . GLY A 1 213 ? 40.717 12.898 13.219 1.00 37.26 235 GLY A C 1
ATOM 1423 O O . GLY A 1 213 ? 39.884 12.356 12.486 1.00 36.76 235 GLY A O 1
ATOM 1424 N N . ILE A 1 214 ? 40.448 13.828 14.148 1.00 36.75 236 ILE A N 1
ATOM 1425 C CA . ILE A 1 214 ? 39.117 14.363 14.416 1.00 36.39 236 ILE A CA 1
ATOM 1426 C C . ILE A 1 214 ? 39.154 15.888 14.331 1.00 36.84 236 ILE A C 1
ATOM 1427 O O . ILE A 1 214 ? 39.987 16.524 14.958 1.00 37.18 236 ILE A O 1
ATOM 1432 N N . VAL A 1 215 ? 38.223 16.494 13.608 1.00 36.96 237 VAL A N 1
ATOM 1433 C CA . VAL A 1 215 ? 38.269 17.931 13.461 1.00 37.23 237 VAL A CA 1
ATOM 1434 C C . VAL A 1 215 ? 38.071 18.590 14.810 1.00 37.80 237 VAL A C 1
ATOM 1435 O O . VAL A 1 215 ? 37.092 18.281 15.484 1.00 38.27 237 VAL A O 1
ATOM 1439 N N . SER A 1 216 ? 38.995 19.464 15.223 1.00 37.93 238 SER A N 1
ATOM 1440 C CA . SER A 1 216 ? 38.917 20.097 16.542 1.00 39.13 238 SER A CA 1
ATOM 1441 C C . SER A 1 216 ? 38.765 21.629 16.456 1.00 40.00 238 SER A C 1
ATOM 1442 O O . SER A 1 216 ? 37.767 22.168 16.861 1.00 40.12 238 SER A O 1
ATOM 1445 N N . TRP A 1 217 ? 39.748 22.338 15.924 1.00 40.49 239 TRP A N 1
ATOM 1446 C CA . TRP A 1 217 ? 39.666 23.817 15.896 1.00 41.89 239 TRP A CA 1
ATOM 1447 C C . TRP A 1 217 ? 40.651 24.430 14.904 1.00 41.33 239 TRP A C 1
ATOM 1448 O O . TRP A 1 217 ? 41.324 23.675 14.172 1.00 40.80 239 TRP A O 1
ATOM 1459 N N . GLY A 1 218 ? 40.725 25.765 14.876 1.00 125.02 240 GLY A N 1
ATOM 1460 C CA . GLY A 1 218 ? 41.586 26.507 13.952 1.00 124.54 240 GLY A CA 1
ATOM 1461 C C . GLY A 1 218 ? 40.781 26.748 12.701 1.00 123.51 240 GLY A C 1
ATOM 1462 O O . GLY A 1 218 ? 39.642 26.302 12.629 1.00 123.08 240 GLY A O 1
ATOM 1463 N N . ASP A 1 219 ? 41.346 27.443 11.716 1.00 123.34 241 ASP A N 1
ATOM 1464 C CA . ASP A 1 219 ? 40.681 27.607 10.402 1.00 122.71 241 ASP A CA 1
ATOM 1465 C C . ASP A 1 219 ? 39.229 28.120 10.522 1.00 121.84 241 ASP A C 1
ATOM 1466 O O . ASP A 1 219 ? 38.349 27.694 9.774 1.00 121.35 241 ASP A O 1
ATOM 1471 N N . GLU A 1 220 ? 38.981 29.027 11.467 1.00 121.92 242 GLU A N 1
ATOM 1472 C CA . GLU A 1 220 ? 37.635 29.603 11.665 1.00 121.66 242 GLU A CA 1
ATOM 1473 C C . GLU A 1 220 ? 37.302 30.713 10.644 1.00 121.89 242 GLU A C 1
ATOM 1474 O O . GLU A 1 220 ? 36.130 31.011 10.409 1.00 121.95 242 GLU A O 1
ATOM 1480 N N . GLN A 1 221 ? 38.335 31.304 10.034 1.00 122.36 243 GLN A N 1
ATOM 1481 C CA . GLN A 1 221 ? 38.180 32.484 9.173 1.00 123.12 243 GLN A CA 1
ATOM 1482 C C . GLN A 1 221 ? 37.969 32.092 7.715 1.00 122.72 243 GLN A C 1
ATOM 1483 O O . GLN A 1 221 ? 38.881 31.620 7.068 1.00 122.65 243 GLN A O 1
ATOM 1489 N N . GLY A 1 226 ? 45.978 33.035 7.744 1.00 145.48 248 GLY A N 1
ATOM 1490 C CA . GLY A 1 226 ? 47.308 32.553 8.097 1.00 147.44 248 GLY A CA 1
ATOM 1491 C C . GLY A 1 226 ? 47.336 31.574 9.261 1.00 146.87 248 GLY A C 1
ATOM 1492 O O . GLY A 1 226 ? 48.160 31.695 10.157 1.00 146.30 248 GLY A O 1
ATOM 1493 N N . THR A 1 227 ? 46.432 30.596 9.234 1.00 65.75 249 THR A N 1
ATOM 1494 C CA . THR A 1 227 ? 46.358 29.519 10.235 1.00 62.89 249 THR A CA 1
ATOM 1495 C C . THR A 1 227 ? 46.145 28.116 9.582 1.00 60.05 249 THR A C 1
ATOM 1496 O O . THR A 1 227 ? 45.707 27.983 8.416 1.00 59.13 249 THR A O 1
ATOM 1500 N N . TYR A 1 228 ? 46.459 27.095 10.365 1.00 55.76 250 TYR A N 1
ATOM 1501 C CA . TYR A 1 228 ? 46.184 25.715 10.048 1.00 53.55 250 TYR A CA 1
ATOM 1502 C C . TYR A 1 228 ? 44.918 25.251 10.767 1.00 51.19 250 TYR A C 1
ATOM 1503 O O . TYR A 1 228 ? 44.444 25.907 11.688 1.00 53.25 250 TYR A O 1
ATOM 1512 N N . GLY A 1 229 ? 44.404 24.094 10.372 1.00 47.49 251 GLY A N 1
ATOM 1513 C CA . GLY A 1 229 ? 43.349 23.420 11.099 1.00 44.34 251 GLY A CA 1
ATOM 1514 C C . GLY A 1 229 ? 44.020 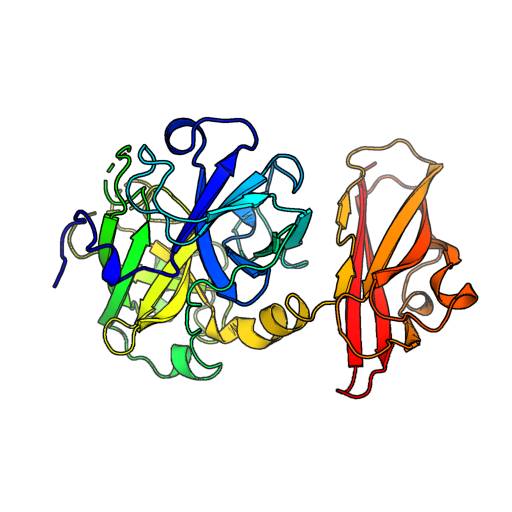22.465 12.060 1.00 43.69 251 GLY A C 1
ATOM 1515 O O . GLY A 1 229 ? 45.069 21.892 11.746 1.00 41.82 251 GLY A O 1
ATOM 1516 N N . VAL A 1 230 ? 43.409 22.301 13.241 1.00 42.82 252 VAL A N 1
ATOM 1517 C CA . VAL A 1 230 ? 43.947 21.447 14.272 1.00 41.48 252 VAL A CA 1
ATOM 1518 C C . VAL A 1 230 ? 43.034 20.249 14.476 1.00 39.90 252 VAL A C 1
ATOM 1519 O O . VAL A 1 230 ? 41.823 20.397 14.614 1.00 38.48 252 VAL A O 1
ATOM 1523 N N . TYR A 1 231 ? 43.634 19.067 14.518 1.00 39.63 253 TYR A N 1
ATOM 1524 C CA . TYR A 1 231 ? 42.899 17.805 14.487 1.00 38.49 253 TYR A CA 1
ATOM 1525 C C . TYR A 1 231 ? 43.363 16.930 15.630 1.00 39.82 253 TYR A C 1
ATOM 1526 O O . TYR A 1 231 ? 44.565 16.762 15.849 1.00 42.24 253 TYR A O 1
ATOM 1535 N N . THR A 1 232 ? 42.419 16.383 16.386 1.00 40.09 254 THR A N 1
ATOM 1536 C CA . THR A 1 232 ? 42.764 15.475 17.434 1.00 40.07 254 THR A CA 1
ATOM 1537 C C . THR A 1 232 ? 43.385 14.254 16.768 1.00 40.97 254 THR A C 1
ATOM 1538 O O . THR A 1 232 ? 42.926 13.809 15.714 1.00 40.39 254 THR A O 1
ATOM 1542 N N . ASN A 1 233 ? 44.453 13.755 17.384 1.00 40.96 255 ASN A N 1
ATOM 1543 C CA . ASN A 1 233 ? 45.262 12.692 16.852 1.00 42.28 255 ASN A CA 1
ATOM 1544 C C . ASN A 1 233 ? 44.746 11.281 17.226 1.00 43.48 255 ASN A C 1
ATOM 1545 O O . ASN A 1 233 ? 44.950 10.820 18.338 1.00 44.91 255 ASN A O 1
ATOM 1550 N N . VAL A 1 234 ? 44.096 10.595 16.290 1.00 43.86 256 VAL A N 1
ATOM 1551 C CA . VAL A 1 234 ? 43.502 9.314 16.596 1.00 45.22 256 VAL A CA 1
ATOM 1552 C C . VAL A 1 234 ? 44.528 8.234 16.974 1.00 46.23 256 VAL A C 1
ATOM 1553 O O . VAL A 1 234 ? 44.244 7.372 17.835 1.00 45.53 256 VAL A O 1
ATOM 1557 N N . SER A 1 235 ? 45.704 8.257 16.359 1.00 46.59 257 SER A N 1
ATOM 1558 C CA . SER A 1 235 ? 46.738 7.257 16.700 1.00 47.28 257 SER A CA 1
ATOM 1559 C C . SER A 1 235 ? 47.088 7.293 18.174 1.00 48.75 257 SER A C 1
ATOM 1560 O O . SER A 1 235 ? 47.195 6.262 18.826 1.00 49.85 257 SER A O 1
ATOM 1563 N N . TYR A 1 236 ? 47.229 8.502 18.701 1.00 48.77 258 TYR A N 1
ATOM 1564 C CA . TYR A 1 236 ? 47.668 8.713 20.058 1.00 47.73 258 TYR A CA 1
ATOM 1565 C C . TYR A 1 236 ? 46.585 8.253 21.022 1.00 48.13 258 TYR A C 1
ATOM 1566 O O . TYR A 1 236 ? 46.859 8.082 22.204 1.00 49.08 258 TYR A O 1
ATOM 1575 N N . PHE A 1 237 ? 45.349 8.096 20.531 1.00 47.17 259 PHE A N 1
ATOM 1576 C CA . PHE A 1 237 ? 44.195 7.836 21.396 1.00 46.43 259 PHE A CA 1
ATOM 1577 C C . PHE A 1 237 ? 43.547 6.444 21.270 1.00 47.76 259 PHE A C 1
ATOM 1578 O O . PHE A 1 237 ? 42.486 6.206 21.852 1.00 48.87 259 PHE A O 1
ATOM 1586 N N . ARG A 1 238 ? 44.197 5.513 20.575 1.00 48.14 260 ARG A N 1
ATOM 1587 C CA . ARG A 1 238 ? 43.613 4.199 20.332 1.00 48.75 260 ARG A CA 1
ATOM 1588 C C . ARG A 1 238 ? 43.216 3.462 21.609 1.00 51.30 260 ARG A C 1
ATOM 1589 O O . ARG A 1 238 ? 42.122 2.885 21.668 1.00 52.62 260 ARG A O 1
ATOM 1597 N N . ASP A 1 239 ? 44.078 3.489 22.630 1.00 51.68 261 ASP A N 1
ATOM 1598 C CA . ASP A 1 239 ? 43.756 2.843 23.890 1.00 53.27 261 ASP A CA 1
ATOM 1599 C C . ASP A 1 239 ? 42.600 3.515 24.586 1.00 50.67 261 ASP A C 1
ATOM 1600 O O . ASP A 1 239 ? 41.754 2.831 25.193 1.00 50.61 261 ASP A O 1
ATOM 1605 N N . TRP A 1 240 ? 42.562 4.844 24.542 1.00 46.60 262 TRP A N 1
ATOM 1606 C CA . TRP A 1 240 ? 41.470 5.538 25.217 1.00 44.79 262 TRP A CA 1
ATOM 1607 C C . TRP A 1 240 ? 40.149 5.162 24.547 1.00 44.34 262 TRP A C 1
ATOM 1608 O O . TRP A 1 240 ? 39.137 4.915 25.215 1.00 43.98 262 TRP A O 1
ATOM 1619 N N . ILE A 1 241 ? 40.188 5.059 23.221 1.00 43.26 263 ILE A N 1
ATOM 1620 C CA . ILE A 1 241 ? 39.004 4.717 22.442 1.00 43.35 263 ILE A CA 1
ATOM 1621 C C . ILE A 1 241 ? 38.557 3.298 22.742 1.00 44.69 263 ILE A C 1
ATOM 1622 O O . ILE A 1 241 ? 37.390 3.044 22.942 1.00 44.92 263 ILE A O 1
ATOM 1627 N N . THR A 1 242 ? 39.509 2.379 22.760 1.00 46.32 264 THR A N 1
ATOM 1628 C CA . THR A 1 242 ? 39.227 0.986 23.062 1.00 47.19 264 THR A CA 1
ATOM 1629 C C . THR A 1 242 ? 38.577 0.874 24.422 1.00 48.69 264 THR A C 1
ATOM 1630 O O . THR A 1 242 ? 37.598 0.161 24.583 1.00 50.11 264 THR A O 1
ATOM 1634 N N . LYS A 1 243 ? 39.113 1.607 25.386 1.00 50.12 265 LYS A N 1
ATOM 1635 C CA . LYS A 1 243 ? 38.596 1.576 26.751 1.00 51.96 265 LYS A CA 1
ATOM 1636 C C . LYS A 1 243 ? 37.154 2.079 26.833 1.00 50.46 265 LYS A C 1
ATOM 1637 O O . LYS A 1 243 ? 36.393 1.592 27.669 1.00 50.80 265 LYS A O 1
ATOM 1643 N N . HIS A 1 244 ? 36.758 3.018 25.962 1.00 48.10 266 HIS A N 1
ATOM 1644 C CA . HIS A 1 244 ? 35.406 3.561 26.017 1.00 46.25 266 HIS A CA 1
ATOM 1645 C C . HIS A 1 244 ? 34.463 3.037 24.936 1.00 46.95 266 HIS A C 1
ATOM 1646 O O . HIS A 1 244 ? 33.384 3.578 24.754 1.00 45.84 266 HIS A O 1
ATOM 1653 N N . THR A 1 245 ? 34.846 1.958 24.252 1.00 48.38 267 THR A N 1
ATOM 1654 C CA . THR A 1 245 ? 33.965 1.280 23.290 1.00 48.70 267 THR A CA 1
ATOM 1655 C C . THR A 1 245 ? 33.948 -0.205 23.621 1.00 52.47 267 THR A C 1
ATOM 1656 O O . THR A 1 245 ? 33.921 -1.068 22.740 1.00 52.37 267 THR A O 1
ATOM 1660 N N . ASN A 1 246 ? 33.953 -0.494 24.922 1.00 56.15 268 ASN A N 1
ATOM 1661 C CA . ASN A 1 246 ? 34.233 -1.819 25.454 1.00 58.71 268 ASN A CA 1
ATOM 1662 C C . ASN A 1 246 ? 32.983 -2.483 26.056 1.00 60.17 268 ASN A C 1
ATOM 1663 O O . ASN A 1 246 ? 33.078 -3.405 26.869 1.00 61.46 268 ASN A O 1
ATOM 1668 N N . GLN A 1 247 ? 31.804 -2.000 25.680 1.00 59.11 269 GLN A N 1
ATOM 1669 C CA . GLN A 1 247 ? 30.528 -2.617 26.109 1.00 61.54 269 GLN A CA 1
ATOM 1670 C C . GLN A 1 247 ? 30.305 -2.655 27.624 1.00 61.15 269 GLN A C 1
ATOM 1671 O O . GLN A 1 247 ? 29.581 -3.512 28.157 1.00 63.01 269 GLN A O 1
ATOM 1677 N N . LEU A 1 248 ? 30.929 -1.697 28.300 1.00 58.82 270 LEU A N 1
ATOM 1678 C CA . LEU A 1 248 ? 30.642 -1.384 29.688 1.00 58.10 270 LEU A CA 1
ATOM 1679 C C . LEU A 1 248 ? 30.074 0.025 29.650 1.00 55.48 270 LEU A C 1
ATOM 1680 O O . LEU A 1 248 ? 30.803 0.987 29.426 1.00 51.95 270 LEU A O 1
ATOM 1685 N N . SER A 1 249 ? 28.767 0.130 29.838 1.00 55.94 271 SER A N 1
ATOM 1686 C CA . SER A 1 249 ? 28.083 1.410 29.796 1.00 54.75 271 SER A CA 1
ATOM 1687 C C . SER A 1 249 ? 27.877 1.994 31.188 1.00 55.66 271 SER A C 1
ATOM 1688 O O . SER A 1 249 ? 27.294 1.359 32.080 1.00 59.10 271 SER A O 1
ATOM 1691 N N . TYR A 1 250 ? 28.299 3.234 31.358 1.00 54.16 272 TYR A N 1
ATOM 1692 C CA . TYR A 1 250 ? 28.160 3.885 32.635 1.00 54.04 272 TYR A CA 1
ATOM 1693 C C . TYR A 1 250 ? 28.113 5.421 32.603 1.00 52.62 272 TYR A C 1
ATOM 1694 O O . TYR A 1 250 ? 28.503 6.065 31.625 1.00 50.46 272 TYR A O 1
ATOM 1703 N N . ASP A 1 251 ? 27.647 5.983 33.716 1.00 53.58 273 ASP A N 1
ATOM 1704 C CA . ASP A 1 251 ? 27.695 7.424 33.965 1.00 52.51 273 ASP A CA 1
ATOM 1705 C C . ASP A 1 251 ? 29.141 7.827 34.238 1.00 51.90 273 ASP A C 1
ATOM 1706 O O . ASP A 1 251 ? 29.754 7.398 35.247 1.00 53.80 273 ASP A O 1
ATOM 1711 N N . GLN A 1 252 ? 29.689 8.653 33.359 1.00 49.94 274 GLN A N 1
ATOM 1712 C CA . GLN A 1 252 ? 31.076 9.057 33.482 1.00 49.61 274 GLN A CA 1
ATOM 1713 C C . GLN A 1 252 ? 31.246 10.232 34.439 1.00 50.66 274 GLN A C 1
ATOM 1714 O O . GLN A 1 252 ? 31.990 10.140 35.397 1.00 51.48 274 GLN A O 1
ATOM 1720 N N . VAL A 1 253 ? 30.550 11.331 34.180 1.00 51.37 275 VAL A N 1
ATOM 1721 C CA . VAL A 1 253 ? 30.827 12.582 34.874 1.00 52.21 275 VAL A CA 1
ATOM 1722 C C . VAL A 1 253 ? 29.529 13.073 35.433 1.00 53.80 275 VAL A C 1
ATOM 1723 O O . VAL A 1 253 ? 28.583 13.302 34.703 1.00 57.49 275 VAL A O 1
ATOM 1727 N N . ALA A 1 254 ? 29.489 13.270 36.731 1.00 56.16 276 ALA A N 1
ATOM 1728 C CA . ALA A 1 254 ? 28.393 13.989 37.330 1.00 57.45 276 ALA A CA 1
ATOM 1729 C C . ALA A 1 254 ? 28.965 15.315 37.725 1.00 57.64 276 ALA A C 1
ATOM 1730 O O . ALA A 1 254 ? 29.725 15.398 38.671 1.00 57.01 276 ALA A O 1
ATOM 1732 N N . ASN A 1 255 ? 28.663 16.345 36.953 1.00 60.30 277 ASN A N 1
ATOM 1733 C CA . ASN A 1 255 ? 29.103 17.689 37.299 1.00 65.32 277 ASN A CA 1
ATOM 1734 C C . ASN A 1 255 ? 27.957 18.413 37.963 1.00 66.78 277 ASN A C 1
ATOM 1735 O O . ASN A 1 255 ? 27.025 18.804 37.286 1.00 65.76 277 ASN A O 1
ATOM 1740 N N . LEU A 1 256 ? 28.042 18.610 39.275 1.00 67.19 278 LEU A N 1
ATOM 1741 C CA . LEU A 1 256 ? 26.962 19.240 40.001 1.00 71.18 278 LEU A CA 1
ATOM 1742 C C . LEU A 1 256 ? 27.017 20.743 39.913 1.00 72.52 278 LEU A C 1
ATOM 1743 O O . LEU A 1 256 ? 26.161 21.413 40.460 1.00 75.22 278 LEU A O 1
ATOM 1748 N N . GLY A 1 257 ? 28.034 21.275 39.247 1.00 73.16 279 GLY A N 1
ATOM 1749 C CA . GLY A 1 257 ? 28.133 22.710 39.040 1.00 73.99 279 GLY A CA 1
ATOM 1750 C C . GLY A 1 257 ? 28.254 23.385 40.383 1.00 77.22 279 GLY A C 1
ATOM 1751 O O . GLY A 1 257 ? 28.774 22.793 41.331 1.00 73.93 279 GLY A O 1
ATOM 1752 N N . ILE A 1 258 ? 27.751 24.612 40.476 1.00 81.68 280 ILE A N 1
ATOM 1753 C CA . ILE A 1 258 ? 27.938 25.415 41.694 1.00 84.92 280 ILE A CA 1
ATOM 1754 C C . ILE A 1 258 ? 26.983 24.936 42.781 1.00 81.94 280 ILE A C 1
ATOM 1755 O O . ILE A 1 258 ? 25.817 24.672 42.507 1.00 79.67 280 ILE A O 1
ATOM 1760 N N . ARG A 1 259 ? 27.509 24.773 43.992 1.00 80.37 281 ARG A N 1
ATOM 1761 C CA . ARG A 1 259 ? 26.747 24.195 45.101 1.00 83.07 281 ARG A CA 1
ATOM 1762 C C . ARG A 1 259 ? 27.080 24.912 46.408 1.00 84.66 281 ARG A C 1
ATOM 1763 O O . ARG A 1 259 ? 28.165 25.502 46.511 1.00 85.47 281 ARG A O 1
ATOM 1771 N N . PRO A 1 260 ? 26.148 24.876 47.400 1.00 85.40 282 PRO A N 1
ATOM 1772 C CA . PRO A 1 260 ? 26.515 25.357 48.738 1.00 86.95 282 PRO A CA 1
ATOM 1773 C C . PRO A 1 260 ? 27.380 24.328 49.465 1.00 85.69 282 PRO A C 1
ATOM 1774 O O . PRO A 1 260 ? 27.499 23.167 49.024 1.00 84.59 282 PRO A O 1
ATOM 1778 N N . LEU A 1 261 ? 27.979 24.756 50.570 1.00 86.33 283 LEU A N 1
ATOM 1779 C CA . LEU A 1 261 ? 28.684 23.843 51.448 1.00 86.48 283 LEU A CA 1
ATOM 1780 C C . LEU A 1 261 ? 27.730 22.731 51.907 1.00 85.56 283 LEU A C 1
ATOM 1781 O O . LEU A 1 261 ? 26.519 22.947 52.004 1.00 85.69 283 LEU A O 1
ATOM 1786 N N . GLY A 1 262 ? 28.283 21.540 52.155 1.00 84.70 284 GLY A N 1
ATOM 1787 C CA . GLY A 1 262 ? 27.527 20.413 52.717 1.00 83.96 284 GLY A CA 1
ATOM 1788 C C . GLY A 1 262 ? 27.723 19.108 51.975 1.00 81.47 284 GLY A C 1
ATOM 1789 O O . GLY A 1 262 ? 28.242 19.097 50.863 1.00 81.42 284 GLY A O 1
ATOM 1790 N N . LYS A 1 263 ? 27.304 18.009 52.595 1.00 101.75 285 LYS A N 1
ATOM 1791 C CA . LYS A 1 263 ? 27.344 16.699 51.969 1.00 98.99 285 LYS A CA 1
ATOM 1792 C C . LYS A 1 263 ? 26.461 16.668 50.726 1.00 96.59 285 LYS A C 1
ATOM 1793 O O . LYS A 1 263 ? 25.239 16.823 50.814 1.00 98.81 285 LYS A O 1
ATOM 1799 N N . VAL A 1 264 ? 27.099 16.484 49.572 1.00 91.72 286 VAL A N 1
ATOM 1800 C CA . VAL A 1 264 ? 26.388 16.237 48.331 1.00 89.79 286 VAL A CA 1
ATOM 1801 C C . VAL A 1 264 ? 26.588 14.798 47.902 1.00 85.56 286 VAL A C 1
ATOM 1802 O O . VAL A 1 264 ? 27.689 14.286 47.933 1.00 82.69 286 VAL A O 1
ATOM 1806 N N . SER A 1 265 ? 25.499 14.175 47.480 1.00 85.65 287 SER A N 1
ATOM 1807 C CA . SER A 1 265 ? 25.462 12.770 47.134 1.00 83.72 287 SER A CA 1
ATOM 1808 C C . SER A 1 265 ? 25.089 12.614 45.653 1.00 77.99 287 SER A C 1
ATOM 1809 O O . SER A 1 265 ? 24.425 13.474 45.072 1.00 76.09 287 SER A O 1
ATOM 1812 N N . GLN A 1 266 ? 25.501 11.507 45.050 1.00 74.48 288 GLN A N 1
ATOM 1813 C CA . GLN A 1 266 ? 25.213 11.270 43.629 1.00 71.95 288 GLN A CA 1
ATOM 1814 C C . GLN A 1 266 ? 25.404 9.808 43.263 1.00 67.00 288 GLN A C 1
ATOM 1815 O O . GLN A 1 266 ? 26.434 9.251 43.498 1.00 64.32 288 GLN A O 1
ATOM 1821 N N . SER A 1 267 ? 24.392 9.198 42.684 1.00 67.55 289 SER A N 1
ATOM 1822 C CA . SER A 1 267 ? 24.483 7.830 42.209 1.00 67.69 289 SER A CA 1
ATOM 1823 C C . SER A 1 267 ? 25.136 7.712 40.790 1.00 62.46 289 SER A C 1
ATOM 1824 O O . SER A 1 267 ? 25.012 8.616 39.960 1.00 59.77 289 SER A O 1
ATOM 1827 N N . PHE A 1 268 ? 25.832 6.601 40.545 1.00 58.96 290 PHE A N 1
ATOM 1828 C CA . PHE A 1 268 ? 26.454 6.300 39.247 1.00 55.60 290 PHE A CA 1
ATOM 1829 C C . PHE A 1 268 ? 26.117 4.866 38.851 1.00 55.73 290 PHE A C 1
ATOM 1830 O O . PHE A 1 268 ? 26.273 3.963 39.660 1.00 56.06 290 PHE A O 1
ATOM 1838 N N . THR A 1 269 ? 25.685 4.642 37.614 1.00 55.76 291 THR A N 1
ATOM 1839 C CA . THR A 1 269 ? 25.290 3.298 37.204 1.00 57.95 291 THR A CA 1
ATOM 1840 C C . THR A 1 269 ? 26.208 2.716 36.144 1.00 56.81 291 THR A C 1
ATOM 1841 O O . THR A 1 269 ? 26.637 3.412 35.216 1.00 57.76 291 THR A O 1
ATOM 1845 N N . TYR A 1 270 ? 26.502 1.429 36.328 1.00 59.17 292 TYR A N 1
ATOM 1846 C CA . TYR A 1 270 ? 27.453 0.638 35.539 1.00 58.93 292 TYR A CA 1
ATOM 1847 C C . TYR A 1 270 ? 26.692 -0.574 35.008 1.00 61.54 292 TYR A C 1
ATOM 1848 O O . TYR A 1 270 ? 26.051 -1.295 35.780 1.00 68.03 292 TYR A O 1
ATOM 1857 N N . THR A 1 271 ? 26.743 -0.780 33.696 1.00 59.85 293 THR A N 1
ATOM 1858 C CA . THR A 1 271 ? 25.948 -1.801 33.028 1.00 61.46 293 THR A CA 1
ATOM 1859 C C . THR A 1 271 ? 26.787 -2.604 32.034 1.00 61.34 293 THR A C 1
ATOM 1860 O O . THR A 1 271 ? 27.488 -2.028 31.191 1.00 60.47 293 THR A O 1
ATOM 1864 N N . ASN A 1 272 ? 26.701 -3.925 32.116 1.00 62.99 294 ASN A N 1
ATOM 1865 C CA . ASN A 1 272 ? 27.425 -4.801 31.211 1.00 64.13 294 ASN A CA 1
ATOM 1866 C C . ASN A 1 272 ? 26.616 -5.072 29.951 1.00 66.63 294 ASN A C 1
ATOM 1867 O O . ASN A 1 272 ? 25.617 -5.796 30.008 1.00 70.74 294 ASN A O 1
ATOM 1872 N N . LEU A 1 273 ? 27.058 -4.510 28.825 1.00 63.55 295 LEU A N 1
ATOM 1873 C CA . LEU A 1 273 ? 26.448 -4.794 27.546 1.00 66.35 295 LEU A CA 1
ATOM 1874 C C . LEU A 1 273 ? 27.129 -5.954 26.811 1.00 69.58 295 LEU A C 1
ATOM 1875 O O . LEU A 1 273 ? 26.702 -6.295 25.708 1.00 70.81 295 LEU A O 1
ATOM 1880 N N . ASP A 1 274 ? 28.174 -6.546 27.402 1.00 70.87 296 ASP A N 1
ATOM 1881 C CA . ASP A 1 274 ? 28.901 -7.657 26.770 1.00 76.18 296 ASP A CA 1
ATOM 1882 C C . ASP A 1 274 ? 28.182 -8.988 27.022 1.00 81.06 296 ASP A C 1
ATOM 1883 O O . ASP A 1 274 ? 27.472 -9.137 28.019 1.00 82.42 296 ASP A O 1
ATOM 1888 N N . ALA A 1 275 ? 28.371 -9.951 26.119 1.00 84.32 297 ALA A N 1
ATOM 1889 C CA . ALA A 1 275 ? 27.704 -11.258 26.217 1.00 88.16 297 ALA A CA 1
ATOM 1890 C C . ALA A 1 275 ? 28.266 -12.098 27.376 1.00 89.30 297 ALA A C 1
ATOM 1891 O O . ALA A 1 275 ? 27.543 -12.916 27.978 1.00 90.68 297 ALA A O 1
ATOM 1893 N N . ASN A 1 276 ? 29.545 -11.883 27.695 1.00 86.92 298 ASN A N 1
ATOM 1894 C CA . ASN A 1 276 ? 30.159 -12.548 28.846 1.00 87.87 298 ASN A CA 1
ATOM 1895 C C . ASN A 1 276 ? 30.013 -11.776 30.136 1.00 83.47 298 ASN A C 1
ATOM 1896 O O . ASN A 1 276 ? 30.015 -10.556 30.142 1.00 78.62 298 ASN A O 1
ATOM 1901 N N . ALA A 1 277 ? 29.913 -12.506 31.234 1.00 85.11 299 ALA A N 1
ATOM 1902 C CA . ALA A 1 277 ? 29.699 -11.898 32.536 1.00 83.03 299 ALA A CA 1
ATOM 1903 C C . ALA A 1 277 ? 30.898 -11.067 33.005 1.00 79.20 299 ALA A C 1
ATOM 1904 O O . ALA A 1 277 ? 32.048 -11.365 32.689 1.00 78.19 299 ALA A O 1
ATOM 1906 N N . LEU A 1 278 ? 30.596 -10.044 33.795 1.00 77.11 300 LEU A N 1
ATOM 1907 C CA . LEU A 1 278 ? 31.588 -9.151 34.385 1.00 75.68 300 LEU A CA 1
ATOM 1908 C C . LEU A 1 278 ? 31.650 -9.422 35.881 1.00 78.23 300 LEU A C 1
ATOM 1909 O O . LEU A 1 278 ? 30.610 -9.659 36.489 1.00 81.92 300 LEU A O 1
ATOM 1914 N N . THR A 1 279 ? 32.840 -9.389 36.483 1.00 78.45 301 THR A N 1
ATOM 1915 C CA . THR A 1 279 ? 32.953 -9.561 37.947 1.00 79.70 301 THR A CA 1
ATOM 1916 C C . THR A 1 279 ? 33.677 -8.374 38.558 1.00 76.30 301 THR A C 1
ATOM 1917 O O . THR A 1 279 ? 34.816 -8.089 38.211 1.00 73.84 301 THR A O 1
ATOM 1921 N N . TYR A 1 280 ? 33.000 -7.688 39.468 1.00 75.38 302 TYR A N 1
ATOM 1922 C CA . TYR A 1 280 ? 33.572 -6.550 40.176 1.00 73.79 302 TYR A CA 1
ATOM 1923 C C . TYR A 1 280 ? 34.711 -7.040 41.051 1.00 76.10 302 TYR A C 1
ATOM 1924 O O . TYR A 1 280 ? 34.504 -7.854 41.926 1.00 77.61 302 TYR A O 1
ATOM 1933 N N . THR A 1 281 ? 35.906 -6.523 40.796 1.00 77.01 303 THR A N 1
ATOM 1934 C CA . THR A 1 281 ? 37.149 -7.047 41.378 1.00 81.52 303 THR A CA 1
ATOM 1935 C C . THR A 1 281 ? 38.015 -5.977 42.038 1.00 79.74 303 THR A C 1
ATOM 1936 O O . THR A 1 281 ? 38.931 -6.300 42.787 1.00 82.90 303 THR A O 1
ATOM 1940 N N . GLY A 1 282 ? 37.763 -4.706 41.733 1.00 76.56 304 GLY A N 1
ATOM 1941 C CA . GLY A 1 282 ? 38.513 -3.621 42.361 1.00 75.91 304 GLY A CA 1
ATOM 1942 C C . GLY A 1 282 ? 37.935 -2.226 42.179 1.00 71.78 304 GLY A C 1
ATOM 1943 O O . GLY A 1 282 ? 37.012 -2.011 41.392 1.00 67.92 304 GLY A O 1
ATOM 1944 N N . ASN A 1 283 ? 38.472 -1.287 42.949 1.00 70.69 305 ASN A N 1
ATOM 1945 C CA . ASN A 1 283 ? 38.178 0.113 42.757 1.00 68.19 305 ASN A CA 1
ATOM 1946 C C . ASN A 1 283 ? 39.305 0.953 43.316 1.00 69.48 305 ASN A C 1
ATOM 1947 O O . ASN A 1 283 ? 40.221 0.414 43.877 1.00 73.29 305 ASN A O 1
ATOM 1952 N N . THR A 1 284 ? 39.248 2.265 43.119 1.00 68.93 306 THR A N 1
ATOM 1953 C CA . THR A 1 284 ? 40.304 3.177 43.565 1.00 69.13 306 THR A CA 1
ATOM 1954 C C . THR A 1 284 ? 39.811 4.105 44.667 1.00 71.19 306 THR A C 1
ATOM 1955 O O . THR A 1 284 ? 40.408 5.150 44.917 1.00 72.38 306 THR A O 1
ATOM 1959 N N . PHE A 1 285 ? 38.724 3.722 45.326 1.00 71.96 307 PHE A N 1
ATOM 1960 C CA . PHE A 1 285 ? 38.145 4.558 46.375 1.00 76.43 307 PHE A CA 1
ATOM 1961 C C . PHE A 1 285 ? 39.131 4.915 47.482 1.00 80.04 307 PHE A C 1
ATOM 1962 O O . PHE A 1 285 ? 39.117 6.051 47.947 1.00 81.09 307 PHE A O 1
ATOM 1970 N N . SER A 1 286 ? 39.977 3.958 47.880 1.00 83.33 308 SER A N 1
ATOM 1971 C CA . SER A 1 286 ? 41.074 4.199 48.844 1.00 88.09 308 SER A CA 1
ATOM 1972 C C . SER A 1 286 ? 41.906 5.437 48.540 1.00 88.03 308 SER A C 1
ATOM 1973 O O . SER A 1 286 ? 42.182 6.239 49.419 1.00 89.26 308 SER A O 1
ATOM 1976 N N . SER A 1 287 ? 42.321 5.569 47.285 1.00 86.10 309 SER A N 1
ATOM 1977 C CA . SER A 1 287 ? 43.212 6.655 46.883 1.00 87.18 309 SER A CA 1
ATOM 1978 C C . SER A 1 287 ? 42.644 8.071 47.092 1.00 86.69 309 SER A C 1
ATOM 1979 O O . SER A 1 287 ? 43.417 9.020 47.135 1.00 91.12 309 SER A O 1
ATOM 1982 N N . LEU A 1 288 ? 41.323 8.224 47.210 1.00 82.44 310 LEU A N 1
ATOM 1983 C CA . LEU A 1 288 ? 40.718 9.557 47.337 1.00 80.70 310 LEU A CA 1
ATOM 1984 C C . LEU A 1 288 ? 40.713 10.065 48.779 1.00 85.13 310 LEU A C 1
ATOM 1985 O O . LEU A 1 288 ? 40.794 9.256 49.718 1.00 87.80 310 LEU A O 1
ATOM 1990 N N . PRO A 1 289 ? 40.623 11.407 48.971 1.00 85.74 311 PRO A N 1
ATOM 1991 C CA . PRO A 1 289 ? 40.717 11.954 50.342 1.00 89.25 311 PRO A CA 1
ATOM 1992 C C . PRO A 1 289 ? 39.504 11.689 51.244 1.00 89.66 311 PRO A C 1
ATOM 1993 O O . PRO A 1 289 ? 38.553 10.980 50.858 1.00 86.89 311 PRO A O 1
ATOM 1997 N N . ALA A 1 290 ? 39.567 12.282 52.434 1.00 91.91 312 ALA A N 1
ATOM 1998 C CA . ALA A 1 290 ? 38.525 12.176 53.451 1.00 93.59 312 ALA A CA 1
ATOM 1999 C C . ALA A 1 290 ? 37.236 12.892 53.071 1.00 92.06 312 ALA A C 1
ATOM 2000 O O . ALA A 1 290 ? 36.166 12.482 53.491 1.00 91.82 312 ALA A O 1
ATOM 2002 N N . ASP A 1 291 ? 37.343 13.965 52.292 1.00 91.68 313 ASP A N 1
ATOM 2003 C CA . ASP A 1 291 ? 36.169 14.618 51.708 1.00 91.27 313 ASP A CA 1
ATOM 2004 C C . ASP A 1 291 ? 35.257 13.631 50.980 1.00 87.21 313 ASP A C 1
ATOM 2005 O O . ASP A 1 291 ? 34.036 13.773 50.979 1.00 87.26 313 ASP A O 1
ATOM 2010 N N . PHE A 1 292 ? 35.863 12.661 50.307 1.00 83.64 314 PHE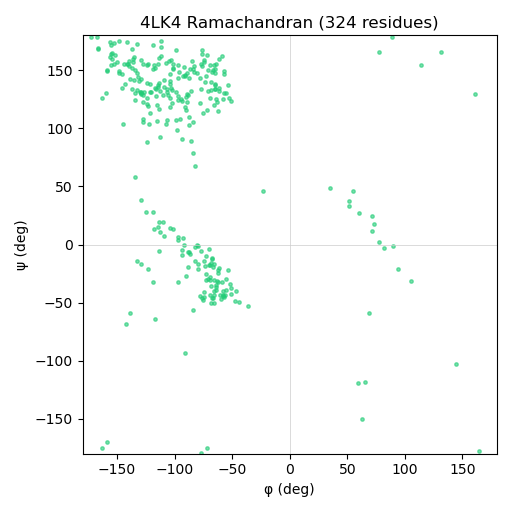 A N 1
ATOM 2011 C CA . PHE A 1 292 ? 35.120 11.742 49.469 1.00 78.76 314 PHE A CA 1
ATOM 2012 C C . PHE A 1 292 ? 34.725 10.535 50.291 1.00 78.26 314 PHE A C 1
ATOM 2013 O O . PHE A 1 292 ? 35.443 10.138 51.179 1.00 81.60 314 PHE A O 1
ATOM 2021 N N . SER A 1 293 ? 33.558 9.983 50.007 1.00 76.24 315 SER A N 1
ATOM 2022 C CA . SER A 1 293 ? 33.060 8.826 50.726 1.00 77.07 315 SER A CA 1
ATOM 2023 C C . SER A 1 293 ? 32.079 8.061 49.837 1.00 73.97 315 SER A C 1
ATOM 2024 O O . SER A 1 293 ? 31.494 8.630 48.920 1.00 70.82 315 SER A O 1
ATOM 2027 N N . VAL A 1 294 ? 31.938 6.764 50.091 1.00 74.63 316 VAL A N 1
ATOM 2028 C CA . VAL A 1 294 ? 31.000 5.911 49.370 1.00 73.60 316 VAL A CA 1
ATOM 2029 C C . VAL A 1 294 ? 29.824 5.596 50.275 1.00 77.10 316 VAL A C 1
ATOM 2030 O O . VAL A 1 294 ? 29.955 4.818 51.193 1.00 80.97 316 VAL A O 1
ATOM 2034 N N . LEU A 1 295 ? 28.665 6.176 50.021 1.00 78.14 317 LEU A N 1
ATOM 2035 C CA . LEU A 1 295 ? 27.510 5.898 50.869 1.00 82.08 317 LEU A CA 1
ATOM 2036 C C . LEU A 1 295 ? 26.946 4.509 50.637 1.00 82.84 317 LEU A C 1
ATOM 2037 O O . LEU A 1 295 ? 26.408 3.902 51.538 1.00 87.89 317 LEU A O 1
ATOM 2042 N N . SER A 1 296 ? 27.072 4.014 49.420 1.00 80.79 318 SER A N 1
ATOM 2043 C CA . SER A 1 296 ? 26.441 2.770 49.017 1.00 81.85 318 SER A CA 1
ATOM 2044 C C . SER A 1 296 ? 27.195 2.267 47.794 1.00 77.96 318 SER A C 1
ATOM 2045 O O . SER A 1 296 ? 27.434 3.033 46.881 1.00 74.27 318 SER A O 1
ATOM 2048 N N . ASP A 1 297 ? 27.595 0.996 47.807 1.00 78.68 319 ASP A N 1
ATOM 2049 C CA . ASP A 1 297 ? 28.259 0.360 46.675 1.00 74.66 319 ASP A CA 1
ATOM 2050 C C . ASP A 1 297 ? 27.462 -0.871 46.285 1.00 74.83 319 ASP A C 1
ATOM 2051 O O . ASP A 1 297 ? 27.728 -1.965 46.761 1.00 76.42 319 ASP A O 1
ATOM 2056 N N . GLY A 1 298 ? 26.482 -0.672 45.413 1.00 73.15 320 GLY A N 1
ATOM 2057 C CA . GLY A 1 298 ? 25.679 -1.762 44.888 1.00 74.94 320 GLY A CA 1
ATOM 2058 C C . GLY A 1 298 ? 26.494 -2.814 44.166 1.00 74.38 320 GLY A C 1
ATOM 2059 O O . GLY A 1 298 ? 26.147 -3.990 44.185 1.00 76.34 320 GLY A O 1
ATOM 2060 N N . CYS A 1 299 ? 27.586 -2.408 43.526 1.00 73.03 321 CYS A N 1
ATOM 2061 C CA . CYS A 1 299 ? 28.381 -3.361 42.772 1.00 73.75 321 CYS A CA 1
ATOM 2062 C C . CYS A 1 299 ? 29.014 -4.371 43.711 1.00 76.18 321 CYS A C 1
ATOM 2063 O O . CYS A 1 299 ? 29.210 -5.520 43.328 1.00 76.65 321 CYS A O 1
ATOM 2066 N N . SER A 1 300 ? 29.314 -3.961 44.941 1.00 76.90 322 SER A N 1
ATOM 2067 C CA . SER A 1 300 ? 29.810 -4.915 45.933 1.00 80.95 322 SER A CA 1
ATOM 2068 C C . SER A 1 300 ? 28.695 -5.845 46.434 1.00 86.37 322 SER A C 1
ATOM 2069 O O . SER A 1 300 ? 28.989 -6.948 46.874 1.00 92.45 322 SER A O 1
ATOM 2072 N N . THR A 1 301 ? 27.432 -5.428 46.372 1.00 86.40 323 THR A N 1
ATOM 2073 C CA . THR A 1 301 ? 26.335 -6.321 46.734 1.00 90.65 323 THR A CA 1
ATOM 2074 C C . THR A 1 301 ? 26.091 -7.341 45.632 1.00 90.15 323 THR A C 1
ATOM 2075 O O . THR A 1 301 ? 25.952 -8.516 45.902 1.00 93.70 323 THR A O 1
ATOM 2079 N N . LYS A 1 302 ? 26.011 -6.883 44.387 1.00 87.18 324 LYS A N 1
ATOM 2080 C CA . LYS A 1 302 ? 25.804 -7.790 43.252 1.00 87.55 324 LYS A CA 1
ATOM 2081 C C . LYS A 1 302 ? 27.064 -8.588 42.877 1.00 86.13 324 LYS A C 1
ATOM 2082 O O . LYS A 1 302 ? 26.974 -9.786 42.639 1.00 89.42 324 LYS A O 1
ATOM 2088 N N . VAL A 1 303 ? 28.216 -7.915 42.814 1.00 82.02 325 VAL A N 1
ATOM 2089 C CA . VAL A 1 303 ? 29.528 -8.517 42.460 1.00 81.93 325 VAL A CA 1
ATOM 2090 C C . VAL A 1 303 ? 29.650 -8.954 41.006 1.00 81.28 325 VAL A C 1
ATOM 2091 O O . VAL A 1 303 ? 30.534 -8.486 40.293 1.00 79.02 325 VAL A O 1
ATOM 2095 N N . THR A 1 304 ? 28.773 -9.857 40.575 1.00 85.17 326 THR A N 1
ATOM 2096 C CA . THR A 1 304 ? 28.751 -10.345 39.186 1.00 85.27 326 THR A CA 1
ATOM 2097 C C . THR A 1 304 ? 27.606 -9.719 38.386 1.00 82.36 326 THR A C 1
ATOM 2098 O O . THR A 1 304 ? 26.494 -9.549 38.892 1.00 83.92 326 THR A O 1
ATOM 2102 N N . LEU A 1 305 ? 27.906 -9.395 37.131 1.00 79.69 327 LEU A N 1
ATOM 2103 C CA . LEU A 1 305 ? 26.988 -8.696 36.224 1.00 77.18 327 LEU A CA 1
ATOM 2104 C C . LEU A 1 305 ? 26.848 -9.463 34.928 1.00 76.06 327 LEU A C 1
ATOM 2105 O O . LEU A 1 305 ? 27.769 -9.502 34.124 1.00 73.02 327 LEU A O 1
ATOM 2110 N N . ALA A 1 306 ? 25.690 -10.080 34.748 1.00 78.18 328 ALA A N 1
ATOM 2111 C CA . ALA A 1 306 ? 25.397 -10.822 33.538 1.00 79.57 328 ALA A CA 1
ATOM 2112 C C . ALA A 1 306 ? 25.067 -9.807 32.447 1.00 75.43 328 ALA A C 1
ATOM 2113 O O . ALA A 1 306 ? 25.110 -8.606 32.685 1.00 71.97 328 ALA A O 1
ATOM 2115 N N . THR A 1 307 ? 24.748 -10.284 31.253 1.00 78.50 329 THR A N 1
ATOM 2116 C CA . THR A 1 307 ? 24.415 -9.393 30.140 1.00 76.72 329 THR A CA 1
ATOM 2117 C C . THR A 1 307 ? 23.152 -8.590 30.479 1.00 77.61 329 THR A C 1
ATOM 2118 O O . THR A 1 307 ? 22.113 -9.162 30.789 1.00 81.88 329 THR A O 1
ATOM 2122 N N . GLY A 1 308 ? 23.256 -7.270 30.448 1.00 74.83 330 GLY A N 1
ATOM 2123 C CA . GLY A 1 308 ? 22.113 -6.399 30.711 1.00 76.37 330 GLY A CA 1
ATOM 2124 C C . GLY A 1 308 ? 21.942 -6.031 32.182 1.00 76.62 330 GLY A C 1
ATOM 2125 O O . GLY A 1 308 ? 21.034 -5.265 32.529 1.00 76.78 330 GLY A O 1
ATOM 2126 N N . GLU A 1 309 ? 22.817 -6.551 33.045 1.00 75.62 331 GLU A N 1
ATOM 2127 C CA . GLU A 1 309 ? 22.732 -6.261 34.467 1.00 76.48 331 GLU A CA 1
ATOM 2128 C C . GLU A 1 309 ? 23.502 -4.983 34.855 1.00 72.72 331 GLU A C 1
ATOM 2129 O O . GLU A 1 309 ? 24.565 -4.680 34.325 1.00 67.54 331 GLU A O 1
ATOM 2135 N N . SER A 1 310 ? 22.914 -4.250 35.799 1.00 74.81 332 SER A N 1
ATOM 2136 C CA . SER A 1 310 ? 23.417 -2.974 36.282 1.00 72.75 332 SER A CA 1
ATOM 2137 C C . SER A 1 310 ? 23.726 -3.067 37.760 1.00 74.58 332 SER A C 1
ATOM 2138 O O . SER A 1 310 ? 23.094 -3.818 38.490 1.00 76.80 332 SER A O 1
ATOM 2141 N N . CYS A 1 311 ? 24.690 -2.275 38.193 1.00 73.28 333 CYS A N 1
ATOM 2142 C CA . CYS A 1 311 ? 24.896 -2.029 39.601 1.00 75.37 333 CYS A CA 1
ATOM 2143 C C . CYS A 1 311 ? 25.226 -0.574 39.729 1.00 72.13 333 CYS A C 1
ATOM 2144 O O . CYS A 1 311 ? 25.723 0.041 38.793 1.00 68.64 333 CYS A O 1
ATOM 2147 N N . SER A 1 312 ? 24.933 -0.024 40.891 1.00 73.05 334 SER A N 1
ATOM 2148 C CA . SER A 1 312 ? 25.083 1.387 41.114 1.00 71.13 334 SER A CA 1
ATOM 2149 C C . SER A 1 312 ? 25.910 1.614 42.343 1.00 71.83 334 SER A C 1
ATOM 2150 O O . SER A 1 312 ? 25.976 0.768 43.239 1.00 75.38 334 SER A O 1
ATOM 2153 N N . VAL A 1 313 ? 26.529 2.776 42.373 1.00 70.16 335 VAL A N 1
ATOM 2154 C CA . VAL A 1 313 ? 27.339 3.205 43.471 1.00 70.95 335 VAL A CA 1
ATOM 2155 C C . VAL A 1 313 ? 26.878 4.604 43.803 1.00 70.44 335 VAL A C 1
ATOM 2156 O O . VAL A 1 313 ? 26.582 5.390 42.901 1.00 68.04 335 VAL A O 1
ATOM 2160 N N . GLU A 1 314 ? 26.815 4.923 45.086 1.00 73.34 336 GLU A N 1
ATOM 2161 C CA . GLU A 1 314 ? 26.331 6.238 45.522 1.00 74.82 336 GLU A CA 1
ATOM 2162 C C . GLU A 1 314 ? 27.426 6.915 46.339 1.00 74.37 336 GLU A C 1
ATOM 2163 O O . GLU A 1 314 ? 27.804 6.437 47.405 1.00 76.85 336 GLU A O 1
ATOM 2169 N N . VAL A 1 315 ? 27.971 8.004 45.806 1.00 71.80 337 VAL A N 1
ATOM 2170 C CA . VAL A 1 315 ? 29.129 8.640 46.408 1.00 71.54 337 VAL A CA 1
ATOM 2171 C C . VAL A 1 315 ? 28.784 9.997 46.928 1.00 72.85 337 VAL A C 1
ATOM 2172 O O . VAL A 1 315 ? 27.803 10.589 46.518 1.00 74.27 337 VAL A O 1
ATOM 2176 N N . ALA A 1 316 ? 29.621 10.482 47.829 1.00 74.05 338 ALA A N 1
ATOM 2177 C CA . ALA A 1 316 ? 29.398 11.766 48.443 1.00 76.93 338 ALA A CA 1
ATOM 2178 C C . ALA A 1 316 ? 30.671 12.578 48.608 1.00 76.89 338 ALA A C 1
ATOM 2179 O O . ALA A 1 316 ? 31.775 12.045 48.626 1.00 77.66 338 ALA A O 1
ATOM 2181 N N . VAL A 1 317 ? 30.481 13.886 48.721 1.00 78.11 339 VAL A N 1
ATOM 2182 C CA . VAL A 1 317 ? 31.550 14.824 48.985 1.00 78.35 339 VAL A CA 1
ATOM 2183 C C . VAL A 1 317 ? 31.069 15.767 50.065 1.00 81.36 339 VAL A C 1
ATOM 2184 O O . VAL A 1 317 ? 30.030 16.407 49.918 1.00 81.16 339 VAL A O 1
ATOM 2188 N N . ASP A 1 318 ? 31.837 15.841 51.144 1.00 85.25 340 ASP A N 1
ATOM 2189 C CA . ASP A 1 318 ? 31.574 16.755 52.243 1.00 89.79 340 ASP A CA 1
ATOM 2190 C C . ASP A 1 318 ? 32.394 17.995 51.934 1.00 89.08 340 ASP A C 1
ATOM 2191 O O . ASP A 1 318 ? 33.574 18.078 52.273 1.00 90.41 340 ASP A O 1
ATOM 2196 N N . ALA A 1 319 ? 31.775 18.933 51.230 1.00 87.78 341 ALA A N 1
ATOM 2197 C CA . ALA A 1 319 ? 32.437 20.172 50.859 1.00 88.74 341 ALA A CA 1
ATOM 2198 C C . ALA A 1 319 ? 32.324 21.152 52.007 1.00 94.15 341 ALA A C 1
ATOM 2199 O O . ALA A 1 319 ? 31.246 21.704 52.264 1.00 95.50 341 ALA A O 1
ATOM 2201 N N . GLN A 1 320 ? 33.434 21.349 52.706 1.00 97.30 342 GLN A N 1
ATOM 2202 C CA . GLN A 1 320 ? 33.470 22.245 53.851 1.00 103.14 342 GLN A CA 1
ATOM 2203 C C . GLN A 1 320 ? 34.352 23.470 53.600 1.00 104.61 342 GLN A C 1
ATOM 2204 O O . GLN A 1 320 ? 34.380 24.371 54.430 1.00 109.53 342 GLN A O 1
ATOM 2210 N N . HIS A 1 321 ? 35.050 23.508 52.461 1.00 101.11 343 HIS A N 1
ATOM 2211 C CA . HIS A 1 321 ? 35.865 24.659 52.069 1.00 102.64 343 HIS A CA 1
ATOM 2212 C C . HIS A 1 321 ? 35.369 25.267 50.774 1.00 100.48 343 HIS A C 1
ATOM 2213 O O . HIS A 1 321 ? 34.528 24.696 50.071 1.00 94.92 343 HIS A O 1
ATOM 2220 N N . TYR A 1 322 ? 35.952 26.418 50.455 1.00 103.79 344 TYR A N 1
ATOM 2221 C CA . TYR A 1 322 ? 35.623 27.177 49.260 1.00 102.63 344 TYR A CA 1
ATOM 2222 C C . TYR A 1 322 ? 36.622 26.890 48.155 1.00 100.96 344 TYR A C 1
ATOM 2223 O O . TYR A 1 322 ? 37.708 27.471 48.120 1.00 103.32 344 TYR A O 1
ATOM 2232 N N . ARG A 1 323 ? 36.247 25.998 47.245 1.00 98.46 345 ARG A N 1
ATOM 2233 C CA . ARG A 1 323 ? 37.149 25.569 46.178 1.00 96.29 345 ARG A CA 1
ATOM 2234 C C . ARG A 1 323 ? 36.446 24.678 45.152 1.00 91.38 345 ARG A C 1
ATOM 2235 O O . ARG A 1 323 ? 35.253 24.390 45.265 1.00 89.43 345 ARG A O 1
ATOM 2243 N N . GLN A 1 324 ? 37.197 24.269 44.137 1.00 89.64 346 GLN A N 1
ATOM 2244 C CA . GLN A 1 324 ? 36.714 23.305 43.171 1.00 86.02 346 GLN A CA 1
ATOM 2245 C C . GLN A 1 324 ? 36.998 21.894 43.630 1.00 81.27 346 GLN A C 1
ATOM 2246 O O . GLN A 1 324 ? 38.126 21.561 43.960 1.00 81.95 346 GLN A O 1
ATOM 2252 N N . TYR A 1 325 ? 35.974 21.062 43.626 1.00 75.83 347 TYR A N 1
ATOM 2253 C CA . TYR A 1 325 ? 36.138 19.660 43.939 1.00 72.47 347 TYR A CA 1
ATOM 2254 C C . TYR A 1 325 ? 36.024 18.885 42.643 1.00 68.42 347 TYR A C 1
ATOM 2255 O O . TYR A 1 325 ? 35.084 19.075 41.881 1.00 65.87 347 TYR A O 1
ATOM 2264 N N . GLN A 1 326 ? 37.003 18.024 42.394 1.00 67.25 348 GLN A N 1
ATOM 2265 C CA . GLN A 1 326 ? 36.968 17.140 41.257 1.00 64.22 348 GLN A CA 1
ATOM 2266 C C . GLN A 1 326 ? 37.607 15.826 41.615 1.00 64.04 348 GLN A C 1
ATOM 2267 O O . GLN A 1 326 ? 38.836 15.726 41.681 1.00 66.25 348 GLN A O 1
ATOM 2273 N N . TYR A 1 327 ? 36.773 14.814 41.838 1.00 62.75 349 TYR A N 1
ATOM 2274 C CA . TYR A 1 327 ? 37.273 13.495 42.216 1.00 62.97 349 TYR A CA 1
ATOM 2275 C C . TYR A 1 327 ? 36.945 12.441 41.177 1.00 58.16 349 TYR A C 1
ATOM 2276 O O . TYR A 1 327 ? 35.791 12.255 40.817 1.00 56.83 349 TYR A O 1
ATOM 2285 N N . ASP A 1 328 ? 37.982 11.732 40.760 1.00 56.75 350 ASP A N 1
ATOM 2286 C CA . ASP A 1 328 ? 37.891 10.637 39.820 1.00 54.74 350 ASP A CA 1
ATOM 2287 C C . ASP A 1 328 ? 38.069 9.308 40.507 1.00 55.27 350 ASP A C 1
ATOM 2288 O O . ASP A 1 328 ? 39.001 9.118 41.274 1.00 56.76 350 ASP A O 1
ATOM 2293 N N . PHE A 1 329 ? 37.171 8.384 40.230 1.00 54.81 351 PHE A N 1
ATOM 2294 C CA . PHE A 1 329 ? 37.277 7.042 40.776 1.00 56.52 351 PHE A CA 1
ATOM 2295 C C . PHE A 1 329 ? 36.987 6.007 39.693 1.00 55.93 351 PHE A C 1
ATOM 2296 O O . PHE A 1 329 ? 36.288 6.272 38.716 1.00 55.80 351 PHE A O 1
ATOM 2304 N N . GLU A 1 330 ? 37.507 4.819 39.920 1.00 57.41 352 GLU A N 1
ATOM 2305 C CA . GLU A 1 330 ? 37.611 3.789 38.935 1.00 58.80 352 GLU A CA 1
ATOM 2306 C C . GLU A 1 330 ? 37.030 2.503 39.507 1.00 60.20 352 GLU A C 1
ATOM 2307 O O . GLU A 1 330 ? 37.389 2.091 40.626 1.00 62.52 352 GLU A O 1
ATOM 2313 N N . LEU A 1 331 ? 36.131 1.873 38.767 1.00 59.42 353 LEU A N 1
ATOM 2314 C CA . LEU A 1 331 ? 35.696 0.530 39.115 1.00 62.05 353 LEU A CA 1
ATOM 2315 C C . LEU A 1 331 ? 36.319 -0.421 38.109 1.00 61.16 353 LEU A C 1
ATOM 2316 O O . LEU A 1 331 ? 36.270 -0.169 36.919 1.00 57.74 353 LEU A O 1
ATOM 2321 N N . ILE A 1 332 ? 36.876 -1.521 38.607 1.00 63.38 354 ILE A N 1
ATOM 2322 C CA . ILE A 1 332 ? 37.579 -2.500 37.797 1.00 63.68 354 ILE A CA 1
ATOM 2323 C C . ILE A 1 332 ? 36.840 -3.836 37.804 1.00 64.27 354 ILE A C 1
ATOM 2324 O O . ILE A 1 332 ? 36.427 -4.327 38.869 1.00 65.61 354 ILE A O 1
ATOM 2329 N N . PHE A 1 333 ? 36.721 -4.435 36.624 1.00 63.36 355 PHE A N 1
ATOM 2330 C CA . PHE A 1 333 ? 36.022 -5.700 36.456 1.00 64.97 355 PHE A CA 1
ATOM 2331 C C . PHE A 1 333 ? 36.882 -6.660 35.703 1.00 66.55 355 PHE A C 1
ATOM 2332 O O . PHE A 1 333 ? 37.596 -6.254 34.803 1.00 66.67 355 PHE A O 1
ATOM 2340 N N . SER A 1 334 ? 36.814 -7.927 36.099 1.00 70.63 356 SER A N 1
ATOM 2341 C CA . SER A 1 334 ? 37.482 -9.011 35.411 1.00 73.11 356 SER A CA 1
ATOM 2342 C C . SER A 1 334 ? 36.471 -9.626 34.485 1.00 73.35 356 SER A C 1
ATOM 2343 O O . SER A 1 334 ? 35.284 -9.660 34.813 1.00 73.47 356 SER A O 1
ATOM 2346 N N . TYR A 1 335 ? 36.931 -10.141 33.356 1.00 74.48 357 TYR A N 1
ATOM 2347 C CA . TYR A 1 335 ? 36.061 -10.924 32.503 1.00 78.44 357 TYR A CA 1
ATOM 2348 C C . TYR A 1 335 ? 36.914 -11.880 31.685 1.00 83.58 357 TYR A C 1
ATOM 2349 O O . TYR A 1 335 ? 38.130 -11.719 31.636 1.00 86.63 357 TYR A O 1
ATOM 2358 N N . ALA A 1 336 ? 36.294 -12.886 31.070 1.00 87.70 358 ALA A N 1
ATOM 2359 C CA . ALA A 1 336 ? 37.015 -13.811 30.187 1.00 91.52 358 ALA A CA 1
ATOM 2360 C C . ALA A 1 336 ? 38.116 -13.099 29.391 1.00 90.48 358 ALA A C 1
ATOM 2361 O O . ALA A 1 336 ? 39.286 -13.506 29.413 1.00 93.12 358 ALA A O 1
ATOM 2363 N N . GLY A 1 337 ? 37.735 -12.023 28.714 1.00 87.10 359 GLY A N 1
ATOM 2364 C CA . GLY A 1 337 ? 38.653 -11.297 27.836 1.00 87.45 359 GLY A CA 1
ATOM 2365 C C . GLY A 1 337 ? 39.839 -10.596 28.486 1.00 87.62 359 GLY A C 1
ATOM 2366 O O . GLY A 1 337 ? 40.796 -10.262 27.797 1.00 88.38 359 GLY A O 1
ATOM 2367 N N . GLY A 1 338 ? 39.792 -10.383 29.800 1.00 86.91 360 GLY A N 1
ATOM 2368 C CA . GLY A 1 338 ? 40.867 -9.690 30.530 1.00 85.63 360 GLY A CA 1
ATOM 2369 C C . GLY A 1 338 ? 40.286 -8.847 31.657 1.00 82.75 360 GLY A C 1
ATOM 2370 O O . GLY A 1 338 ? 39.884 -9.375 32.710 1.00 85.94 360 GLY A O 1
ATOM 2371 N N . SER A 1 339 ? 40.214 -7.537 31.443 1.00 76.08 361 SER A N 1
ATOM 2372 C CA . SER A 1 339 ? 39.582 -6.671 32.423 1.00 70.89 361 SER A CA 1
ATOM 2373 C C . SER A 1 339 ? 39.055 -5.411 31.793 1.00 66.06 361 SER A C 1
ATOM 2374 O O . SER A 1 339 ? 39.489 -5.048 30.731 1.00 63.91 361 SER A O 1
ATOM 2377 N N . LYS A 1 340 ? 38.114 -4.769 32.487 1.00 64.21 362 LYS A N 1
ATOM 2378 C CA . LYS A 1 340 ? 37.498 -3.514 32.063 1.00 60.79 362 LYS A CA 1
ATOM 2379 C C . LYS A 1 340 ? 37.500 -2.530 33.212 1.00 58.85 362 LYS A C 1
ATOM 2380 O O . LYS A 1 340 ? 37.348 -2.920 34.389 1.00 59.93 362 LYS A O 1
ATOM 2386 N N . ARG A 1 341 ? 37.690 -1.263 32.882 1.00 55.28 363 ARG A N 1
ATOM 2387 C CA . ARG A 1 341 ? 37.756 -0.213 33.875 1.00 54.65 363 ARG A CA 1
ATOM 2388 C C . ARG A 1 341 ? 36.798 0.864 33.451 1.00 52.68 363 ARG A C 1
ATOM 2389 O O . ARG A 1 341 ? 36.817 1.289 32.306 1.00 54.42 363 ARG A O 1
ATOM 2397 N N . ALA A 1 342 ? 35.953 1.292 34.364 1.00 51.43 364 ALA A N 1
ATOM 2398 C CA . ALA A 1 342 ? 35.161 2.470 34.189 1.00 49.97 364 ALA A CA 1
ATOM 2399 C C . ALA A 1 342 ? 35.705 3.510 35.147 1.00 50.11 364 ALA A C 1
ATOM 2400 O O . ALA A 1 342 ? 35.836 3.256 36.360 1.00 50.91 364 ALA A O 1
ATOM 2402 N N . THR A 1 343 ? 35.991 4.690 34.599 1.00 48.40 365 THR A N 1
ATOM 2403 C CA . THR A 1 343 ? 36.476 5.827 35.373 1.00 47.18 365 THR A CA 1
ATOM 2404 C C . THR A 1 343 ? 35.403 6.913 35.354 1.00 46.46 365 THR A C 1
ATOM 2405 O O . THR A 1 343 ? 35.058 7.433 34.304 1.00 46.03 365 THR A O 1
ATOM 2409 N N . SER A 1 344 ? 34.863 7.224 36.531 1.00 47.56 366 SER A N 1
ATOM 2410 C CA . SER A 1 344 ? 33.834 8.254 36.691 1.00 47.24 366 SER A CA 1
ATOM 2411 C C . SER A 1 344 ? 34.370 9.443 37.461 1.00 47.42 366 SER A C 1
ATOM 2412 O O . SER A 1 344 ? 35.458 9.379 38.006 1.00 48.67 366 SER A O 1
ATOM 2415 N N . ARG A 1 345 ? 33.595 10.524 37.494 1.00 47.06 367 ARG A N 1
ATOM 2416 C CA . ARG A 1 345 ? 34.028 11.783 38.076 1.00 47.72 367 ARG A CA 1
ATOM 2417 C C . ARG A 1 345 ? 32.856 12.481 38.725 1.00 49.33 367 ARG A C 1
ATOM 2418 O O . ARG A 1 345 ? 31.780 12.532 38.178 1.00 49.24 367 ARG A O 1
ATOM 2426 N N . ILE A 1 346 ? 33.077 12.988 39.921 1.00 51.40 368 ILE A N 1
ATOM 2427 C CA . ILE A 1 346 ? 32.132 13.841 40.580 1.00 52.85 368 ILE A CA 1
ATOM 2428 C C . ILE A 1 346 ? 32.818 15.178 40.755 1.00 54.31 368 ILE A C 1
ATOM 2429 O O . ILE A 1 346 ? 33.971 15.263 41.153 1.00 55.18 368 ILE A O 1
ATOM 2434 N N . GLN A 1 347 ? 32.095 16.223 40.446 1.00 55.81 369 GLN A N 1
ATOM 2435 C CA . GLN A 1 347 ? 32.670 17.526 40.394 1.00 58.51 369 GLN A CA 1
ATOM 2436 C C . GLN A 1 347 ? 31.641 18.534 40.847 1.00 60.82 369 GLN A C 1
ATOM 2437 O O . GLN A 1 347 ? 30.449 18.369 40.567 1.00 60.77 369 GLN A O 1
ATOM 2443 N N . LEU A 1 348 ? 32.130 19.587 41.502 1.00 63.25 370 LEU A N 1
ATOM 2444 C CA . LEU A 1 348 ? 31.312 20.687 41.999 1.00 66.26 370 LEU A CA 1
ATOM 2445 C C . LEU A 1 348 ? 32.194 21.861 42.392 1.00 69.21 370 LEU A C 1
ATOM 2446 O O . LEU A 1 348 ? 33.416 21.739 42.468 1.00 68.14 370 LEU A O 1
ATOM 2451 N N . ASP A 1 349 ? 31.570 23.002 42.648 1.00 74.10 371 ASP A N 1
ATOM 2452 C CA . ASP A 1 349 ? 32.322 24.215 42.955 1.00 78.22 371 ASP A CA 1
ATOM 2453 C C . ASP A 1 349 ? 31.617 25.064 44.011 1.00 81.05 371 ASP A C 1
ATOM 2454 O O . ASP A 1 349 ? 30.395 25.245 43.931 1.00 82.51 371 ASP A O 1
ATOM 2459 N N . THR A 1 350 ? 32.406 25.609 44.952 1.00 83.28 372 THR A N 1
ATOM 2460 C CA . THR A 1 350 ? 31.903 26.460 46.057 1.00 87.31 372 THR A CA 1
ATOM 2461 C C . THR A 1 350 ? 32.647 27.816 46.149 1.00 90.66 372 THR A C 1
ATOM 2462 O O . THR A 1 350 ? 33.687 28.027 45.500 1.00 89.89 372 THR A O 1
#

B-factor: mean 59.78, std 17.51, range [29.38, 147.44]

Solvent-accessible surface area: 13828 Å² total; per-residue (Å²): 151,46,75,94,27,52,92,5,80,52,82,95,13,56,9,2,0,0,0,0,109,84,81,26,80,11,51,141,11,15,37,6,0,0,0,0,35,21,35,46,13,0,0,0,0,0,44,9,6,78,113,93,77,18,77,44,0,12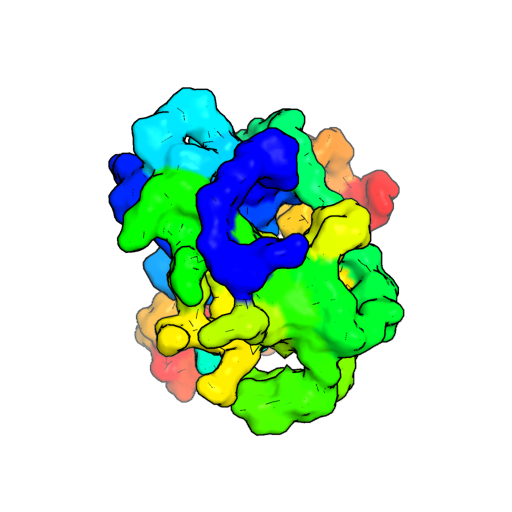,0,12,0,18,3,38,37,7,92,56,114,101,60,32,68,98,8,32,4,67,59,26,2,58,35,33,68,26,34,85,105,42,28,39,26,1,0,0,0,0,0,0,47,107,83,10,114,55,72,47,29,92,23,0,26,100,73,40,10,80,80,35,95,50,121,14,60,0,1,2,1,0,4,11,17,134,137,60,28,36,0,19,15,1,0,0,14,2,14,51,10,64,79,0,61,113,56,12,114,106,48,7,41,55,70,51,90,10,13,2,0,0,0,25,48,58,120,42,64,10,15,0,0,0,0,2,15,63,124,47,91,59,0,0,0,0,6,5,56,16,26,148,197,121,74,40,4,0,8,1,1,0,7,102,7,62,123,32,8,79,65,10,33,39,74,13,4,4,46,8,63,15,89,23,30,154,97,102,75,22,132,16,50,61,56,0,44,0,26,0,48,23,90,82,52,0,53,24,91,21,58,43,29,116,91,31,70,106,36,14,37,53,89,57,30,21,0,64,118,105,63,67,1,48,82,54,71,40,3,44,1,67,0,0,0,51,0,104,115,176,99,125,0,93,14,52,1,35,0,36,0,44,53,95,60,44,65,3,109,0,17,0,26,0,42,2,47,40

Foldseek 3Di:
DFQAKDFDDLVVAQFKKWKFFPPDQQQVGTFAIWGFAFWFKIKFWQVSDVPHFQQGIWMFGSFFQSNDVVGGDIFGFDHKDADPPQDVVLGFSGIMMTGTPGTDPTDGAAADALCPQVVDDWQQKKKWWDCFGVPGRGIIMGIWTWDQLLVLCVQPPSPRDNDSLGFKGWTGRNVGDHWTTFMARPPPRHGQFTFTDWPPVSITTMTTGRSNCVVVVCQVVPQWDKAAEDEPEADDAAKDKDKMKIAHQDQWKKFFDDKCQVVDDPQKDWPDWQCVVVRMHHHGRMGMTMMIGRGPDAAKDKDKMWTKIQTPVGIHIHIHIYIYGD

CATH classification: 2.40.10.10 (+2 more: 2.40.10.10, 2.60.40.10)

Organism: Vibrio cholerae serotype O1 (strain ATCC 39315 / El Tor Inaba N16961) (NCBI:txid243277)

Nearest PDB structures (foldseek):
  4lk4-assembly1_A  TM=1.003E+00  e=1.222E-72  Vibrio cholerae 569B
  6bqm-assembly1_A  TM=8.352E-01  e=6.327E-32  Vibrio cholerae O395
  1b0f-assembly1_A  TM=8.229E-01  e=9.324E-16  Homo sapiens
  1xx9-assembly1_B  TM=8.132E-01  e=2.862E-16  Homo sapiens
  5eok-assembly1_A  TM=8.220E-01  e=1.311E-14  Homo sapiens

Sequence (326 aa):
RIINGSNANSAEWPSIVALVKRGADAYQGQFCGGSFLGGRYVLTAAHCFDSRSAASVDVIIGAYDLNNSSQGERIAAQKIYRHLSYSPSNLLNDIAIVELAQTSSLPAITLAGPATRTSLPALTPLTVAGWGITFTPILQEVDVDLVSQSLCQIVMQHGISSDPNSTNFCAARLTQGDAGGPIVVKTGREQLGIVSWGDEQGTYGVYTNVSYFRDWITKHTNQLSYDQVANLGIRPLGKVSQSFTYTNLDANALTYTGNTFSSLPADFSVLSDGCSTKVTLATGESCSVEVAVDAQHYRQYQYDFELIFSYAGGSKRATSRIQLDT

Secondary structure (DSSP, 8-state):
---S-EEPPGGG-TTEEEEEETTS-HHHHEEEEEEEEEEEEEEE-GGGGTT--GGGEEEEET--BTT-TTSSEEEEEEEEEE-TT-BTTTTBT--EEEEEEEEE-SPPP-BPPTTHHHHPPTT-EEEEEES-----SBPEEEEEEEPPHHHHHHHH-TT--SSSSSSEEEEEE-----TT-EEEETTT--EEEEEEEE------EEEEETGGGHHHHHHTSSSEEE--EEEEEE--SEEEEEEEEEEE-SSS-EEEEEE-GGGS-TTEEEEEEHHHHH-EE-TT-EEEEEEEEEE-SSSEEEEEEEEEEEETTEEEEEEEEEEEE-

GO terms:
  GO:0008236 serine-type peptidase activity (F, IMP)

InterPro domains:
  IPR001254 Serine proteases, trypsin domain [PF00089] (33-263)
  IPR001254 Serine proteases, trypsin domain [PS50240] 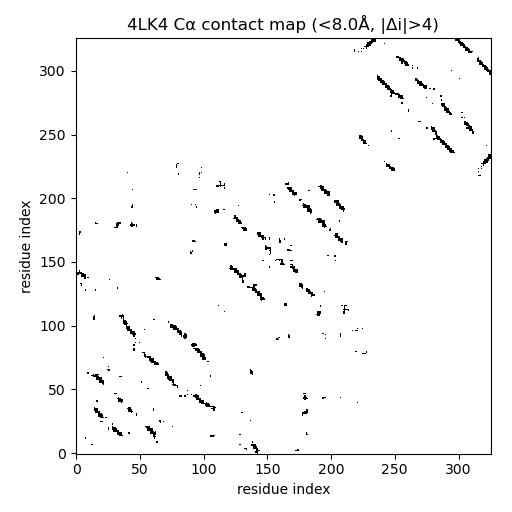(33-268)
  IPR001254 Serine proteases, trypsin domain [SM00020] (32-263)
  IPR001254 Serine proteases, trypsin domain [cd00190] (33-266)
  IPR001314 Peptidase S1A, chymotrypsin family [PR00722] (64-79)
  IPR001314 Peptidase S1A, chymotrypsin family [PR00722] (121-135)
  IPR001314 Peptidase S1A, chymotrypsin family [PR00722] (214-226)
  IPR009003 Peptidase S1, PA clan [SSF50494] (21-268)
  IPR013783 Immunoglobulin-like fold [G3DSA:2.60.40.10] (268-376)
  IPR018114 Serine proteases, trypsin family, histidine active site [PS00134] (74-79)
  IPR020008 GlyGly-CTERM domain [TIGR03501] (381-401)
  IPR033116 Serine proteases, trypsin family, serine active site [PS00135] (215-226)
  IPR050430 Peptidase S1 family serine proteases [PTHR24276] (30-269)
  IPR053879 HYDIN/VesB/CFA65-like, Ig-like domain [PF22544] (269-369)